Protein AF-A0A9P6A0L0-F1 (afdb_monomer)

Secondary structure (DSSP, 8-state):
---B---GGG-BSEEEE--STTS-----SEEE-TT-EEEEEESSBEEEEETT--TT-EEEEEEEEEEES--SS-----SEEE---SSSEEEES-SEETTEEE---TT-STT-EEEEE--STTTTEEEE-SSS-EEEEEEEEEE-S-TT--S-EEEEE-TTT--EEEEEEEEESSHHHHHHHHHHHHHHHHHHHH---HHHHHHHHHHHEEEEEEEEETTTEEEEEEEEEEGGGG-

Foldseek 3Di:
DDEDEADPVQADQKAAPAPDDPADHNDAPAEEEAQDKYKYFAPHKHWYFYAPDDQQWKKKKQWADKDFPDPDPAQDAFQFKFFDALDHGIGGLPDADQRTRRNQASQRGHGKMKIGGQNDHSRRIITHHPPGTMITMITIHIGHDPNLSRGIWMWGQDDPVRFIWTKFKAKDLDPVNRVVSQLVSQLVCCCRPLVDDSVRSNVQLVPFWDKDWNDQDPPRMTIIMTTGDRVVVSD

Mean predicted aligned error: 7.35 Å

pLDDT: mean 81.36, std 14.26, range [40.72, 97.81]

Structure (mmCIF, N/CA/C/O backbone):
data_AF-A0A9P6A0L0-F1
#
_entry.id   AF-A0A9P6A0L0-F1
#
loop_
_atom_site.group_PDB
_atom_site.id
_atom_site.type_symbol
_atom_site.label_atom_id
_atom_site.label_alt_id
_atom_site.label_comp_id
_atom_site.label_asym_id
_atom_site.label_entity_id
_atom_site.label_seq_id
_atom_site.pdbx_PDB_ins_code
_atom_site.Cartn_x
_atom_site.Cartn_y
_atom_site.Cartn_z
_atom_site.occupancy
_atom_site.B_iso_or_equiv
_atom_site.auth_seq_id
_atom_site.auth_comp_id
_atom_site.auth_asym_id
_atom_site.auth_atom_id
_atom_site.pdbx_PDB_model_num
ATOM 1 N N . MET A 1 1 ? -5.095 -15.418 -17.736 1.00 48.31 1 MET A N 1
ATOM 2 C CA . MET A 1 1 ? -4.224 -14.648 -16.830 1.00 48.31 1 MET A CA 1
ATOM 3 C C . MET A 1 1 ? -2.819 -14.651 -17.411 1.00 48.31 1 MET A C 1
ATOM 5 O O . MET A 1 1 ? -2.328 -15.745 -17.680 1.00 48.31 1 MET A O 1
ATOM 9 N N . PRO A 1 2 ? -2.208 -13.489 -17.682 1.00 56.91 2 PRO A N 1
ATOM 10 C CA . PRO A 1 2 ? -0.826 -13.440 -18.132 1.00 56.91 2 PRO A CA 1
ATOM 11 C C . PRO A 1 2 ? 0.112 -13.667 -16.939 1.00 56.91 2 PRO A C 1
ATOM 13 O O . PRO A 1 2 ? 0.026 -12.990 -15.918 1.00 56.91 2 PRO A O 1
ATOM 16 N N . ILE A 1 3 ? 0.987 -14.663 -17.055 1.00 57.78 3 ILE A N 1
ATOM 17 C CA . ILE A 1 3 ? 2.120 -14.837 -16.142 1.00 57.78 3 ILE A CA 1
ATOM 18 C C . ILE A 1 3 ? 3.272 -14.041 -16.747 1.00 57.78 3 ILE A C 1
ATOM 20 O O . ILE A 1 3 ? 3.648 -14.283 -17.896 1.00 57.78 3 ILE A O 1
ATOM 24 N N . HIS A 1 4 ? 3.816 -13.085 -15.997 1.00 65.44 4 HIS A N 1
ATOM 25 C CA . HIS A 1 4 ? 4.920 -12.256 -16.459 1.00 65.44 4 HIS A CA 1
ATOM 26 C C . HIS A 1 4 ? 6.224 -12.783 -15.863 1.00 65.44 4 HIS A C 1
ATOM 28 O O . HIS A 1 4 ? 6.583 -12.474 -14.731 1.00 65.44 4 HIS A O 1
ATOM 34 N N . SER A 1 5 ? 6.959 -13.580 -16.641 1.00 61.34 5 SER A N 1
ATOM 35 C CA . SER A 1 5 ? 8.316 -13.977 -16.263 1.00 61.34 5 SER A CA 1
ATOM 36 C C . SER A 1 5 ? 9.253 -12.773 -16.409 1.00 61.34 5 SER A C 1
ATOM 38 O O . SER A 1 5 ? 9.501 -12.317 -17.532 1.00 61.34 5 SER A O 1
ATOM 40 N N . VAL A 1 6 ? 9.779 -12.260 -15.298 1.00 65.94 6 VAL A N 1
ATOM 41 C CA . VAL A 1 6 ? 10.673 -11.096 -15.290 1.00 65.94 6 VAL A CA 1
ATOM 42 C C . VAL A 1 6 ? 12.122 -11.561 -15.199 1.00 65.94 6 VAL A C 1
ATOM 44 O O . VAL A 1 6 ? 12.505 -12.326 -14.318 1.00 65.94 6 VAL A O 1
ATOM 47 N N . ARG A 1 7 ? 12.969 -11.110 -16.125 1.00 65.25 7 ARG A N 1
ATOM 48 C CA . ARG A 1 7 ? 14.407 -11.413 -16.111 1.00 65.25 7 ARG A CA 1
ATOM 49 C C . ARG A 1 7 ? 15.112 -10.564 -15.060 1.00 65.25 7 ARG A C 1
ATOM 51 O O . ARG A 1 7 ? 14.739 -9.422 -14.823 1.00 65.25 7 ARG A O 1
ATOM 58 N N . ARG A 1 8 ? 16.239 -11.044 -14.530 1.00 64.00 8 ARG A N 1
ATOM 59 C CA . ARG A 1 8 ? 17.077 -10.265 -13.597 1.00 64.00 8 ARG A CA 1
ATOM 60 C C . ARG A 1 8 ? 17.425 -8.857 -14.104 1.00 64.00 8 ARG A C 1
ATOM 62 O O . ARG A 1 8 ? 17.410 -7.916 -13.331 1.00 64.00 8 ARG A O 1
ATOM 69 N N . SER A 1 9 ? 17.667 -8.689 -15.406 1.00 64.94 9 SER A N 1
ATOM 70 C CA . SER A 1 9 ? 17.955 -7.381 -16.025 1.00 64.94 9 SER A CA 1
ATOM 71 C C . SER A 1 9 ? 16.773 -6.402 -16.047 1.00 64.94 9 SER A C 1
ATOM 73 O O . SER A 1 9 ? 16.942 -5.261 -16.457 1.00 64.94 9 SER A O 1
ATOM 75 N N . GLN A 1 10 ? 15.578 -6.869 -15.694 1.00 69.75 10 GLN A N 1
ATOM 76 C CA . GLN A 1 10 ? 14.329 -6.108 -15.637 1.00 69.75 10 GLN A CA 1
ATOM 77 C C . GLN A 1 10 ? 13.921 -5.782 -14.189 1.00 69.75 10 GLN A C 1
ATOM 79 O O . GLN A 1 10 ? 12.840 -5.245 -13.965 1.00 69.75 10 GLN A O 1
ATOM 84 N N . ASN A 1 11 ? 14.768 -6.141 -13.219 1.00 66.12 11 ASN A N 1
ATOM 85 C CA . ASN A 1 11 ? 14.595 -5.805 -11.816 1.00 66.12 11 ASN A CA 1
ATOM 86 C C . ASN A 1 11 ? 15.435 -4.559 -11.482 1.00 66.12 11 ASN A C 1
ATOM 88 O O . ASN A 1 11 ? 16.544 -4.380 -11.995 1.00 66.12 11 ASN A O 1
ATOM 92 N N . HIS A 1 12 ? 14.907 -3.692 -10.626 1.00 69.62 12 HIS A N 1
ATOM 93 C CA . HIS A 1 12 ? 15.496 -2.408 -10.262 1.00 69.62 12 HIS A CA 1
ATOM 94 C C . HIS A 1 12 ? 15.408 -2.185 -8.747 1.00 69.62 12 HIS A C 1
ATOM 96 O O . HIS A 1 12 ? 14.545 -2.740 -8.085 1.00 69.62 12 HIS A O 1
ATOM 102 N N . LEU A 1 13 ? 16.292 -1.351 -8.194 1.00 71.19 13 LEU A N 1
ATOM 103 C CA . LEU A 1 13 ? 16.279 -0.941 -6.776 1.00 71.19 13 LEU A CA 1
ATOM 104 C C . LEU A 1 13 ? 15.861 0.527 -6.606 1.00 71.19 13 LEU A C 1
ATOM 106 O O . LEU A 1 13 ? 16.182 1.174 -5.608 1.00 71.19 13 LEU A O 1
ATOM 110 N N . ALA A 1 14 ? 15.221 1.089 -7.628 1.00 66.94 14 ALA A N 1
ATOM 111 C CA . ALA A 1 14 ? 14.812 2.480 -7.656 1.00 66.94 14 ALA A CA 1
ATOM 112 C C . ALA A 1 14 ? 13.572 2.673 -8.538 1.00 66.94 14 ALA A C 1
ATOM 114 O O . ALA A 1 14 ? 13.360 1.921 -9.488 1.00 66.94 14 ALA A O 1
ATOM 115 N N . TRP A 1 15 ? 12.798 3.718 -8.263 1.00 68.75 15 TRP A N 1
ATOM 116 C CA . TRP A 1 15 ? 11.930 4.366 -9.242 1.00 68.75 15 TRP A CA 1
ATOM 117 C C . TRP A 1 15 ? 12.737 5.391 -10.031 1.00 68.75 15 TRP A C 1
ATOM 119 O O . TRP A 1 15 ? 13.684 5.973 -9.504 1.00 68.75 15 TRP A O 1
ATOM 129 N N . ASN A 1 16 ? 12.336 5.677 -11.268 1.00 63.81 16 ASN A N 1
ATOM 130 C CA . ASN A 1 16 ? 12.779 6.889 -11.948 1.00 63.81 16 ASN A CA 1
ATOM 131 C C . ASN A 1 16 ? 11.624 7.529 -12.717 1.00 63.81 16 ASN A C 1
ATOM 133 O O . ASN A 1 16 ? 11.148 6.968 -13.702 1.00 63.81 16 ASN A O 1
ATOM 137 N N . LYS A 1 17 ? 11.229 8.733 -12.296 1.00 59.00 17 LYS A N 1
ATOM 138 C CA . LYS A 1 17 ? 10.356 9.621 -13.066 1.00 59.00 17 LYS A CA 1
ATOM 139 C C . LYS A 1 17 ? 11.240 10.636 -13.792 1.00 59.00 17 LYS A C 1
ATOM 141 O O . LYS A 1 17 ? 11.398 11.767 -13.344 1.00 59.00 17 LYS A O 1
ATOM 146 N N . SER A 1 18 ? 11.884 10.231 -14.884 1.00 57.25 18 SER A N 1
ATOM 147 C CA . SER A 1 18 ? 12.645 11.154 -15.732 1.00 57.25 18 SER A CA 1
ATOM 148 C C . SER A 1 18 ? 12.175 11.039 -17.169 1.00 57.25 18 SER A C 1
ATOM 150 O O . SER A 1 18 ? 12.262 9.979 -17.785 1.00 57.25 18 SER A O 1
ATOM 152 N N . TYR A 1 19 ? 11.694 12.161 -17.699 1.00 49.38 19 TYR A N 1
ATOM 153 C CA . TYR A 1 19 ? 11.280 12.301 -19.092 1.00 49.38 19 TYR A CA 1
ATOM 154 C C . TYR A 1 19 ? 12.463 12.593 -20.031 1.00 49.38 19 TYR A C 1
ATOM 156 O O . TYR A 1 19 ? 12.263 12.723 -21.236 1.00 49.38 19 TYR A O 1
ATOM 164 N N . ASN A 1 20 ? 13.694 12.705 -19.505 1.00 40.72 20 ASN A N 1
ATOM 165 C CA . ASN A 1 20 ? 14.860 13.143 -20.270 1.00 40.72 20 ASN A CA 1
ATOM 166 C C . ASN A 1 20 ? 16.037 12.154 -20.168 1.00 40.72 20 ASN A C 1
ATOM 168 O O . ASN A 1 20 ? 16.393 11.668 -19.095 1.00 40.72 20 ASN A O 1
ATOM 172 N N . SER A 1 21 ? 16.657 11.862 -21.311 1.00 44.72 21 SER A N 1
ATOM 173 C CA . SER A 1 21 ? 17.507 10.689 -21.591 1.00 44.72 21 SER A CA 1
ATOM 174 C C . SER A 1 21 ? 18.874 10.624 -20.890 1.00 44.72 21 SER A C 1
ATOM 176 O O . SER A 1 21 ? 19.681 9.759 -21.222 1.00 44.72 21 SER A O 1
ATOM 178 N N . TYR A 1 22 ? 19.162 11.522 -19.946 1.00 43.94 22 TYR A N 1
ATOM 179 C CA . TYR A 1 22 ? 20.469 11.615 -19.279 1.00 43.94 22 TYR A CA 1
ATOM 180 C C . TYR A 1 22 ? 20.521 10.940 -17.899 1.00 43.94 22 TYR A C 1
ATOM 182 O O . TYR A 1 22 ? 21.597 10.833 -17.316 1.00 43.94 22 TYR A O 1
ATOM 190 N N . SER A 1 23 ? 19.389 10.449 -17.384 1.00 48.00 23 SER A N 1
ATOM 191 C CA . SER A 1 23 ? 19.326 9.616 -16.176 1.00 48.00 23 SER A CA 1
ATOM 192 C C . SER A 1 23 ? 18.710 8.249 -16.501 1.00 48.00 23 SER A C 1
ATOM 194 O O . SER A 1 23 ? 17.964 8.125 -17.468 1.00 48.00 23 SER A O 1
ATOM 196 N N . LEU A 1 24 ? 19.065 7.208 -15.738 1.00 52.44 24 LEU A N 1
ATOM 197 C CA . LEU A 1 24 ? 18.642 5.807 -15.917 1.00 52.44 24 LEU A CA 1
ATOM 198 C C . LEU A 1 24 ? 17.111 5.668 -16.027 1.00 52.44 24 LEU A C 1
ATOM 200 O O . LEU A 1 24 ? 16.454 5.490 -15.008 1.00 52.44 24 LEU A O 1
ATOM 204 N N . ILE A 1 25 ? 16.523 5.749 -17.224 1.00 59.88 25 ILE A N 1
ATOM 205 C CA . ILE A 1 25 ? 15.073 5.575 -17.407 1.00 59.88 25 ILE A CA 1
ATOM 206 C C . ILE A 1 25 ? 14.707 4.143 -17.001 1.00 59.88 25 ILE A C 1
ATOM 208 O O . ILE A 1 25 ? 15.072 3.187 -17.687 1.00 59.88 25 ILE A O 1
ATOM 212 N N . ILE A 1 26 ? 13.971 4.000 -15.900 1.00 68.31 26 ILE A N 1
ATOM 213 C CA . ILE A 1 26 ? 13.427 2.716 -15.455 1.00 68.31 26 ILE A CA 1
ATOM 214 C C . ILE A 1 26 ? 12.086 2.552 -16.154 1.00 68.31 26 ILE A C 1
ATOM 216 O O . ILE A 1 26 ? 11.098 3.187 -15.794 1.00 68.31 26 ILE A O 1
ATOM 220 N N . ARG A 1 27 ? 12.082 1.766 -17.233 1.00 76.75 27 ARG A N 1
ATOM 221 C CA . ARG A 1 27 ? 10.881 1.537 -18.039 1.00 76.75 27 ARG A CA 1
ATOM 222 C C . ARG A 1 27 ? 10.026 0.447 -17.394 1.00 76.75 27 ARG A C 1
ATOM 224 O O . ARG A 1 27 ? 10.591 -0.574 -16.999 1.00 76.75 27 ARG A O 1
ATOM 231 N N . PRO A 1 28 ? 8.694 0.611 -17.349 1.00 83.62 28 PRO A N 1
ATOM 232 C CA . PRO A 1 28 ? 7.801 -0.473 -16.975 1.00 83.62 28 PRO A CA 1
ATOM 233 C C . PRO A 1 28 ? 8.041 -1.701 -17.846 1.00 83.62 28 PRO A C 1
ATOM 235 O O . PRO A 1 28 ? 8.194 -1.594 -19.068 1.00 83.62 28 PRO A O 1
ATOM 238 N N . VAL A 1 29 ? 8.078 -2.865 -17.205 1.00 84.69 29 VAL A N 1
ATOM 239 C CA . VAL A 1 29 ? 8.228 -4.158 -17.887 1.00 84.69 29 VAL A CA 1
ATOM 240 C C . VAL A 1 29 ? 6.923 -4.943 -17.926 1.00 84.69 29 VAL A C 1
ATOM 242 O O . VAL A 1 29 ? 6.785 -5.853 -18.742 1.00 84.69 29 VAL A O 1
ATOM 245 N N . VAL A 1 30 ? 5.958 -4.551 -17.094 1.00 89.06 30 VAL A N 1
ATOM 246 C CA . VAL A 1 30 ? 4.579 -5.042 -17.097 1.00 89.06 30 VAL A CA 1
ATOM 247 C C . VAL A 1 30 ? 3.639 -3.846 -17.208 1.00 89.06 30 VAL A C 1
ATOM 249 O O . VAL A 1 30 ? 3.872 -2.815 -16.579 1.00 89.06 30 VAL A O 1
ATOM 252 N N . TYR A 1 31 ? 2.591 -4.002 -18.011 1.00 92.00 31 TYR A N 1
ATOM 253 C CA . TYR A 1 31 ? 1.485 -3.059 -18.146 1.00 92.00 31 TYR A CA 1
ATOM 254 C C . TYR A 1 31 ? 0.218 -3.803 -17.736 1.00 92.00 31 TYR A C 1
ATOM 256 O O . TYR A 1 31 ? 0.002 -4.928 -18.192 1.00 92.00 31 TYR A O 1
ATOM 264 N N . ALA A 1 32 ? -0.569 -3.207 -16.852 1.00 93.62 32 ALA A N 1
ATOM 265 C CA . ALA A 1 32 ? -1.767 -3.797 -16.275 1.00 93.62 32 ALA A CA 1
ATOM 266 C C . ALA A 1 32 ? -2.927 -2.799 -16.327 1.00 93.62 32 ALA A C 1
ATOM 268 O O . ALA A 1 32 ? -2.721 -1.588 -16.274 1.00 93.62 32 ALA A O 1
ATOM 269 N N . GLN A 1 33 ? -4.146 -3.311 -16.406 1.00 95.56 33 GLN A N 1
ATOM 270 C CA . GLN A 1 33 ? -5.370 -2.546 -16.202 1.00 95.56 33 GLN A CA 1
ATOM 271 C C . GLN A 1 33 ? -5.792 -2.616 -14.731 1.00 95.56 33 GLN A C 1
ATOM 273 O O . GLN A 1 33 ? -5.441 -3.549 -14.005 1.00 95.56 33 GLN A O 1
ATOM 278 N N . SER A 1 34 ? -6.591 -1.650 -14.279 1.00 96.56 34 SER A N 1
ATOM 279 C CA . SER A 1 34 ? -7.239 -1.752 -12.968 1.00 96.56 34 SER A CA 1
ATOM 280 C C . SER A 1 34 ? -8.103 -3.020 -12.886 1.00 96.56 34 SER A C 1
ATOM 282 O O . SER A 1 34 ? -8.952 -3.266 -13.741 1.00 96.56 34 SER A O 1
ATOM 284 N N . GLY A 1 35 ? -7.893 -3.821 -11.843 1.00 95.19 35 GLY A N 1
ATOM 285 C CA . GLY A 1 35 ? -8.529 -5.120 -11.621 1.00 95.19 35 GLY A CA 1
ATOM 286 C C . GLY A 1 35 ? -7.706 -6.314 -12.114 1.00 95.19 35 GLY A C 1
ATOM 287 O O . GLY A 1 35 ? -8.032 -7.452 -11.757 1.00 95.19 35 GLY A O 1
ATOM 288 N N . ASP A 1 36 ? -6.634 -6.090 -12.879 1.00 95.69 36 ASP A N 1
ATOM 289 C CA . ASP A 1 36 ? -5.793 -7.175 -13.374 1.00 95.69 36 ASP A CA 1
ATOM 290 C C . ASP A 1 36 ? -5.032 -7.868 -12.245 1.00 95.69 36 ASP A C 1
ATOM 292 O O . ASP A 1 36 ? -4.600 -7.272 -11.256 1.00 95.69 36 ASP A O 1
ATOM 296 N N . THR A 1 37 ? -4.833 -9.171 -12.427 1.00 95.31 37 THR A N 1
ATOM 297 C CA . THR A 1 37 ? -3.931 -9.960 -11.590 1.00 95.31 37 THR A CA 1
ATOM 298 C C . THR A 1 37 ? -2.630 -10.200 -12.333 1.00 95.31 37 THR A C 1
ATOM 300 O O . THR A 1 37 ? -2.636 -10.751 -13.436 1.00 95.31 37 THR A O 1
ATOM 303 N N . ILE A 1 38 ? -1.521 -9.847 -11.691 1.00 92.06 38 ILE A N 1
ATOM 304 C CA . ILE A 1 38 ? -0.165 -10.095 -12.166 1.00 92.06 38 ILE A CA 1
ATOM 305 C C . ILE A 1 38 ? 0.486 -11.208 -11.343 1.00 92.06 38 ILE A C 1
ATOM 307 O O . ILE A 1 38 ? 0.195 -11.381 -10.160 1.00 92.06 38 ILE A O 1
ATOM 311 N N . ALA A 1 39 ? 1.375 -11.962 -11.981 1.00 90.88 39 ALA A N 1
ATOM 312 C CA . ALA A 1 39 ? 2.252 -12.925 -11.326 1.00 90.88 39 ALA A CA 1
ATOM 313 C C . ALA A 1 39 ? 3.692 -12.620 -11.736 1.00 90.88 39 ALA A C 1
ATOM 315 O O . ALA A 1 39 ? 3.960 -12.497 -12.937 1.00 90.88 39 ALA A O 1
ATOM 316 N N . LEU A 1 40 ? 4.573 -12.465 -10.749 1.00 87.00 40 LEU A N 1
ATOM 317 C CA . LEU A 1 40 ? 5.944 -11.996 -10.915 1.00 87.00 40 LEU A CA 1
ATOM 318 C C . LEU A 1 40 ? 6.926 -12.903 -10.177 1.00 87.00 40 LEU A C 1
ATOM 320 O O . LEU A 1 40 ? 6.726 -13.234 -9.010 1.00 87.00 40 LEU A O 1
ATOM 324 N N . ASP A 1 41 ? 8.031 -13.218 -10.846 1.00 84.19 41 ASP A N 1
ATOM 325 C CA . ASP A 1 41 ? 9.224 -13.772 -10.210 1.00 84.19 41 ASP A CA 1
ATOM 326 C C . ASP A 1 41 ? 10.110 -12.612 -9.739 1.00 84.19 41 ASP A C 1
ATOM 328 O O . ASP A 1 41 ? 10.824 -11.988 -10.531 1.00 84.19 41 ASP A O 1
ATOM 332 N N . CYS A 1 42 ? 10.038 -12.295 -8.450 1.00 77.31 42 CYS A N 1
ATOM 333 C CA . CYS A 1 42 ? 10.754 -11.178 -7.848 1.00 77.31 42 CYS A CA 1
ATOM 334 C C . CYS A 1 42 ? 12.110 -11.644 -7.310 1.00 77.31 42 CYS A C 1
ATOM 336 O O . CYS A 1 42 ? 12.183 -12.365 -6.309 1.00 77.31 42 CYS A O 1
ATOM 338 N N . LEU A 1 43 ? 13.186 -11.194 -7.964 1.00 71.94 43 LEU A N 1
ATOM 339 C CA . LEU A 1 43 ? 14.531 -11.209 -7.383 1.00 71.94 43 LEU A CA 1
ATOM 340 C C . LEU A 1 43 ? 14.857 -9.862 -6.729 1.00 71.94 43 LEU A C 1
ATOM 342 O O . LEU A 1 43 ? 15.366 -9.859 -5.617 1.00 71.94 43 LEU A O 1
ATOM 346 N N . ASP A 1 44 ? 14.534 -8.758 -7.410 1.00 72.25 44 ASP A N 1
ATOM 347 C CA . ASP A 1 44 ? 14.491 -7.406 -6.843 1.00 72.25 44 ASP A CA 1
ATOM 348 C C . ASP A 1 44 ? 13.138 -6.762 -7.231 1.00 72.25 44 ASP A C 1
ATOM 350 O O . ASP A 1 44 ? 12.163 -7.487 -7.456 1.00 72.25 44 ASP A O 1
ATOM 354 N N . CYS A 1 45 ? 13.028 -5.428 -7.295 1.00 77.81 45 CYS A N 1
ATOM 355 C CA . CYS A 1 45 ? 11.751 -4.789 -7.621 1.00 77.81 45 CYS A CA 1
ATOM 356 C C . CYS A 1 45 ? 11.447 -4.747 -9.124 1.00 77.81 45 CYS A C 1
ATOM 358 O O . CYS A 1 45 ? 12.286 -4.364 -9.940 1.00 77.81 45 CYS A O 1
ATOM 360 N N . VAL A 1 46 ? 10.204 -5.067 -9.486 1.00 77.62 46 VAL A N 1
ATOM 361 C CA . VAL A 1 46 ? 9.714 -5.074 -10.875 1.00 77.62 46 VAL A CA 1
ATOM 362 C C . VAL A 1 46 ? 8.791 -3.877 -11.136 1.00 77.62 46 VAL A C 1
ATOM 364 O O . VAL A 1 46 ? 7.765 -3.784 -10.464 1.00 77.62 46 VAL A O 1
ATOM 367 N N . PRO A 1 47 ? 9.087 -2.989 -12.111 1.00 83.19 47 PRO A N 1
ATOM 368 C CA . PRO A 1 47 ? 8.232 -1.848 -12.442 1.00 83.19 47 PRO A CA 1
ATOM 369 C C . PRO A 1 47 ? 7.008 -2.263 -13.260 1.00 83.19 47 PRO A C 1
ATOM 371 O O . PRO A 1 47 ? 7.125 -2.786 -14.375 1.00 83.19 47 PRO A O 1
ATOM 374 N N . VAL A 1 48 ? 5.834 -1.959 -12.715 1.00 90.50 48 VAL A N 1
ATOM 375 C CA . VAL A 1 48 ? 4.515 -2.202 -13.298 1.00 90.50 48 VAL A CA 1
ATOM 376 C C . VAL A 1 48 ? 3.825 -0.865 -13.557 1.00 90.50 48 VAL A C 1
ATOM 378 O O . VAL A 1 48 ? 3.666 -0.049 -12.649 1.00 90.50 48 VAL A O 1
ATOM 381 N N . HIS A 1 49 ? 3.416 -0.635 -14.799 1.00 93.75 49 HIS A N 1
ATOM 382 C CA . HIS A 1 49 ? 2.542 0.473 -15.167 1.00 93.75 49 HIS A CA 1
ATOM 383 C C . HIS A 1 49 ? 1.087 0.026 -15.046 1.00 93.75 49 HIS A C 1
ATOM 385 O O . HIS A 1 49 ? 0.736 -1.041 -15.551 1.00 93.75 49 HIS A O 1
ATOM 391 N N . ILE A 1 50 ? 0.256 0.834 -14.394 1.00 95.25 50 ILE A N 1
ATOM 392 C CA . ILE A 1 50 ? -1.187 0.622 -14.319 1.00 95.25 50 ILE A CA 1
ATOM 393 C C . ILE A 1 50 ? -1.864 1.701 -15.156 1.00 95.25 50 ILE A C 1
ATOM 395 O O . ILE A 1 50 ? -1.772 2.881 -14.832 1.00 95.25 50 ILE A O 1
ATOM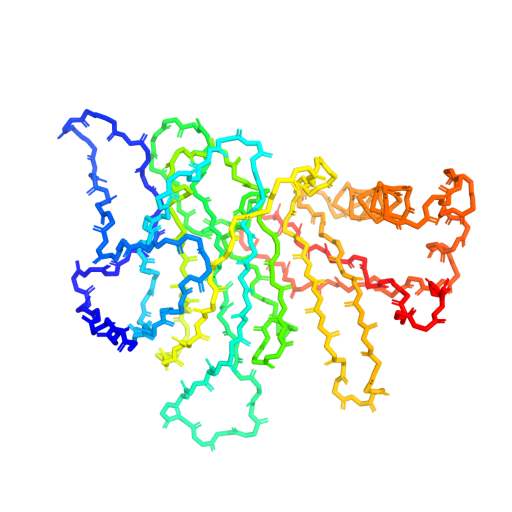 399 N N . GLU A 1 51 ? -2.522 1.287 -16.230 1.00 95.44 51 GLU A N 1
ATOM 400 C CA . GLU A 1 51 ? -3.210 2.185 -17.158 1.00 95.44 51 GLU A CA 1
ATOM 401 C C . GLU A 1 51 ? -4.284 3.008 -16.428 1.00 95.44 51 GLU A C 1
ATOM 403 O O . GLU A 1 51 ? -4.928 2.523 -15.495 1.00 95.44 51 GLU A O 1
ATOM 408 N N . ASP A 1 52 ? -4.440 4.270 -16.836 1.00 93.56 52 ASP A N 1
ATOM 409 C CA . ASP A 1 52 ? -5.356 5.264 -16.253 1.00 93.56 52 ASP A CA 1
ATOM 410 C C . ASP A 1 52 ? -5.128 5.626 -14.768 1.00 93.56 52 ASP A C 1
ATOM 412 O O . ASP A 1 52 ? -5.922 6.374 -14.193 1.00 93.56 52 ASP A O 1
ATOM 416 N N . ALA A 1 53 ? -4.052 5.152 -14.128 1.00 95.38 53 ALA A N 1
ATOM 417 C CA . ALA A 1 53 ? -3.697 5.566 -12.769 1.00 95.38 53 ALA A CA 1
ATOM 418 C C . ALA A 1 53 ? -3.200 7.017 -12.753 1.00 95.38 53 ALA A C 1
ATOM 420 O O . ALA A 1 53 ? -2.189 7.334 -13.389 1.00 95.38 53 ALA A O 1
ATOM 421 N N . LEU A 1 54 ? -3.861 7.892 -11.991 1.00 95.44 54 LEU A N 1
ATOM 422 C CA . LEU A 1 54 ? -3.532 9.316 -11.928 1.00 95.44 54 LEU A CA 1
ATOM 423 C C . LEU A 1 54 ? -3.109 9.760 -10.519 1.00 95.44 54 LEU A C 1
ATOM 425 O O . LEU A 1 54 ? -3.529 9.175 -9.519 1.00 95.44 54 LEU A O 1
ATOM 429 N N . PRO A 1 55 ? -2.291 10.826 -10.405 1.00 95.00 55 PRO A N 1
ATOM 430 C CA . PRO A 1 55 ? -1.989 11.430 -9.113 1.00 95.00 55 PRO A CA 1
ATOM 431 C C . PRO A 1 55 ? -3.263 11.808 -8.342 1.00 95.00 55 PRO A C 1
ATOM 433 O O . PRO A 1 55 ? -4.129 12.501 -8.875 1.00 95.00 55 PRO A O 1
ATOM 436 N N . GLY A 1 56 ? -3.349 11.388 -7.079 1.00 94.00 56 GLY A N 1
ATOM 437 C CA . GLY A 1 56 ? -4.525 11.560 -6.219 1.00 94.00 56 GLY A CA 1
ATOM 438 C C . GLY A 1 56 ? -5.405 10.312 -6.097 1.00 94.00 56 GLY A C 1
ATOM 439 O O . GLY A 1 56 ? -6.178 10.219 -5.142 1.00 94.00 56 GLY A O 1
ATOM 440 N N . ASP A 1 57 ? -5.255 9.337 -6.997 1.00 96.88 57 ASP A N 1
ATOM 441 C CA . ASP A 1 57 ? -5.863 8.017 -6.841 1.00 96.88 57 ASP A CA 1
ATOM 442 C C . ASP A 1 57 ? -5.147 7.197 -5.748 1.00 96.88 57 ASP A C 1
ATOM 444 O O . ASP A 1 57 ? -4.054 7.530 -5.280 1.00 96.88 57 ASP A O 1
ATOM 448 N N . THR A 1 58 ? -5.751 6.081 -5.338 1.00 97.62 58 THR A N 1
ATOM 449 C CA . THR A 1 58 ? -5.115 5.088 -4.461 1.00 97.62 58 THR A CA 1
ATOM 450 C C . THR A 1 58 ? -4.987 3.752 -5.183 1.00 97.62 58 THR A C 1
ATOM 452 O O . THR A 1 58 ? -5.967 3.234 -5.717 1.00 97.62 58 THR A O 1
ATOM 455 N N . LEU A 1 59 ? -3.790 3.166 -5.171 1.00 97.81 59 LEU A N 1
ATOM 456 C CA . LEU A 1 59 ? -3.551 1.817 -5.678 1.00 97.81 59 LEU A CA 1
ATOM 457 C C . LEU A 1 59 ? -3.841 0.792 -4.580 1.00 97.81 59 LEU A C 1
ATOM 459 O O . LEU A 1 59 ? -3.237 0.847 -3.509 1.00 97.81 59 LEU A O 1
ATOM 463 N N . TRP A 1 60 ? -4.736 -0.148 -4.859 1.00 97.19 60 TRP A N 1
ATOM 464 C CA . TRP A 1 60 ? -5.008 -1.326 -4.043 1.00 97.19 60 TRP A CA 1
ATOM 465 C C . TRP A 1 60 ? -4.209 -2.504 -4.587 1.00 97.19 60 TRP A C 1
ATOM 467 O O . TRP A 1 60 ? -4.264 -2.804 -5.781 1.00 97.19 60 TRP A O 1
ATOM 477 N N . VAL A 1 61 ? -3.474 -3.168 -3.704 1.00 97.38 61 VAL A N 1
ATOM 478 C CA . VAL A 1 61 ? -2.638 -4.324 -4.018 1.00 97.38 61 VAL A CA 1
ATOM 479 C C . VAL A 1 61 ? -3.090 -5.481 -3.140 1.00 97.38 61 VAL A C 1
ATOM 481 O O . VAL A 1 61 ? -2.701 -5.573 -1.976 1.00 97.38 61 VAL A O 1
ATOM 484 N N . ASP A 1 62 ? -3.913 -6.367 -3.694 1.00 96.81 62 ASP A N 1
ATOM 485 C CA . ASP A 1 62 ? -4.308 -7.596 -3.010 1.00 96.81 62 ASP A CA 1
ATOM 486 C C . ASP A 1 62 ? -3.218 -8.643 -3.209 1.00 96.81 62 ASP A C 1
ATOM 488 O O . ASP A 1 62 ? -2.997 -9.116 -4.328 1.00 96.81 62 ASP A O 1
ATOM 492 N N . VAL A 1 63 ? -2.542 -9.025 -2.131 1.00 94.75 63 VAL A N 1
ATOM 493 C CA . VAL A 1 63 ? -1.510 -10.061 -2.161 1.00 94.75 63 VAL A CA 1
ATOM 494 C C . VAL A 1 63 ? -2.207 -11.416 -2.123 1.00 94.75 63 VAL A C 1
ATOM 496 O O . VAL A 1 63 ? -2.723 -11.828 -1.087 1.00 94.75 63 VAL A O 1
ATOM 499 N N . LEU A 1 64 ? -2.250 -12.118 -3.253 1.00 94.06 64 LEU A N 1
ATOM 500 C CA . LEU A 1 64 ? -3.029 -13.351 -3.387 1.00 94.06 64 LEU A CA 1
ATOM 501 C C . LEU A 1 64 ? -2.223 -14.577 -2.968 1.00 94.06 64 LEU A C 1
ATOM 503 O O . LEU A 1 64 ? -2.686 -15.389 -2.171 1.00 94.06 64 LEU A O 1
ATOM 507 N N . GLU A 1 65 ? -1.014 -14.710 -3.506 1.00 92.25 65 GLU A N 1
ATOM 508 C CA . GLU A 1 65 ? -0.149 -15.871 -3.299 1.00 92.25 65 GLU A CA 1
ATOM 509 C C . GLU A 1 65 ? 1.304 -15.395 -3.198 1.00 92.25 65 GLU A C 1
ATOM 511 O O . GLU A 1 65 ? 1.724 -14.492 -3.927 1.00 92.25 65 GLU A O 1
ATOM 516 N N . ILE A 1 66 ? 2.068 -16.001 -2.288 1.00 89.31 66 ILE A N 1
ATOM 517 C CA . ILE A 1 66 ? 3.519 -15.835 -2.213 1.00 89.31 66 ILE A CA 1
ATOM 518 C C . ILE A 1 66 ? 4.134 -17.216 -2.053 1.00 89.31 66 ILE A C 1
ATOM 520 O O . ILE A 1 66 ? 3.888 -17.904 -1.060 1.00 89.31 66 ILE A O 1
ATOM 524 N N . GLU A 1 67 ? 4.975 -17.592 -3.004 1.00 88.94 67 GLU A N 1
ATOM 525 C CA . GLU A 1 67 ? 5.741 -18.826 -2.957 1.00 88.94 67 GLU A CA 1
ATOM 526 C C . GLU A 1 67 ? 7.225 -18.512 -2.817 1.00 88.94 67 GLU A C 1
ATOM 528 O O . GLU A 1 67 ? 7.749 -17.556 -3.391 1.00 88.94 67 GLU A O 1
ATOM 533 N N . THR A 1 68 ? 7.925 -19.347 -2.055 1.00 83.69 68 THR A N 1
ATOM 534 C CA . THR A 1 68 ? 9.385 -19.297 -1.971 1.00 83.69 68 THR A CA 1
ATOM 535 C C . THR A 1 68 ? 9.950 -20.675 -2.269 1.00 83.69 68 THR A C 1
ATOM 537 O O . THR A 1 68 ? 9.324 -21.692 -1.968 1.00 83.69 68 THR A O 1
ATOM 540 N N . GLY A 1 69 ? 11.175 -20.726 -2.793 1.00 77.75 69 GLY A N 1
ATOM 541 C CA . GLY A 1 69 ? 11.908 -21.986 -2.945 1.00 77.75 69 GLY A CA 1
ATOM 542 C C . GLY A 1 69 ? 12.362 -22.610 -1.616 1.00 77.75 69 GLY A C 1
ATOM 543 O O . GLY A 1 69 ? 12.998 -23.664 -1.624 1.00 77.75 69 GLY A O 1
ATOM 544 N N . ILE A 1 70 ? 12.078 -21.971 -0.474 1.00 74.12 70 ILE A N 1
ATOM 545 C CA . ILE A 1 70 ? 12.574 -22.356 0.846 1.00 74.12 70 ILE A CA 1
ATOM 546 C C . ILE A 1 70 ? 11.442 -22.967 1.680 1.00 74.12 70 ILE A C 1
ATOM 548 O O . ILE A 1 70 ? 10.414 -22.347 1.938 1.00 74.12 70 ILE A O 1
ATOM 552 N N . LYS A 1 71 ? 11.663 -24.187 2.181 1.00 65.62 71 LYS A N 1
ATOM 553 C CA . LYS A 1 71 ? 10.755 -24.873 3.113 1.00 65.62 71 LYS A CA 1
ATOM 554 C C . LYS A 1 71 ? 11.084 -24.502 4.559 1.00 65.62 71 LYS A C 1
ATOM 556 O O . LYS A 1 71 ? 11.615 -25.316 5.309 1.00 65.62 71 LYS A O 1
ATOM 561 N N . LEU A 1 72 ? 10.795 -23.266 4.944 1.00 61.09 72 LEU A N 1
ATOM 562 C CA . LEU A 1 72 ? 10.763 -22.854 6.349 1.00 61.09 72 LEU A CA 1
ATOM 563 C C . LEU A 1 72 ? 9.312 -22.531 6.733 1.00 61.09 72 LEU A C 1
ATOM 565 O O . LEU A 1 72 ? 8.561 -22.084 5.867 1.00 61.09 72 LEU A O 1
ATOM 569 N N . PRO A 1 73 ? 8.897 -22.707 8.002 1.00 63.97 73 PRO A N 1
ATOM 570 C CA . PRO A 1 73 ? 7.577 -22.295 8.490 1.00 63.97 73 PRO A CA 1
ATOM 571 C C . PRO A 1 73 ? 7.501 -20.763 8.645 1.00 63.97 73 PRO A C 1
ATOM 573 O O . PRO A 1 73 ? 7.113 -20.239 9.686 1.00 63.97 73 PRO A O 1
ATOM 576 N N . LEU A 1 74 ? 7.946 -20.036 7.623 1.00 66.94 74 LEU A N 1
ATOM 577 C CA . LEU A 1 74 ? 7.898 -18.586 7.543 1.00 66.94 74 LEU A CA 1
ATOM 578 C C . LEU A 1 74 ? 6.662 -18.182 6.748 1.00 66.94 74 LEU A C 1
ATOM 580 O O . LEU A 1 74 ? 6.247 -18.877 5.823 1.00 66.94 74 LEU A O 1
ATOM 584 N N . ARG A 1 75 ? 6.093 -17.031 7.102 1.00 77.94 75 ARG A N 1
ATOM 585 C CA . ARG A 1 75 ? 5.140 -16.325 6.246 1.00 77.94 75 ARG A CA 1
ATOM 586 C C . ARG A 1 75 ? 5.953 -15.378 5.377 1.00 77.94 75 ARG A C 1
ATOM 588 O O . ARG A 1 75 ? 6.419 -14.370 5.908 1.00 77.94 75 ARG A O 1
ATOM 595 N N . PRO A 1 76 ? 6.217 -15.721 4.109 1.00 84.88 76 PRO A N 1
ATOM 596 C CA . PRO A 1 76 ? 6.948 -14.822 3.239 1.00 84.88 76 PRO A CA 1
ATOM 597 C C . PRO A 1 76 ? 6.110 -13.566 2.988 1.00 84.88 76 PRO A C 1
ATOM 599 O O . PRO A 1 76 ? 4.880 -13.621 2.954 1.00 84.88 76 PRO A O 1
ATOM 602 N N . PHE A 1 77 ? 6.790 -12.440 2.831 1.00 86.44 77 PHE A N 1
ATOM 603 C CA . PHE A 1 77 ? 6.187 -11.152 2.517 1.00 86.44 77 PHE A CA 1
ATOM 604 C C . PHE A 1 77 ? 7.118 -10.385 1.568 1.00 86.44 77 PHE A C 1
ATOM 606 O O . PHE A 1 77 ? 8.339 -10.575 1.638 1.00 86.44 77 PHE A O 1
ATOM 613 N N . PRO A 1 78 ? 6.586 -9.532 0.679 1.00 86.00 78 PRO A N 1
ATOM 614 C CA . PRO A 1 78 ? 7.400 -8.637 -0.124 1.00 86.00 78 PRO A CA 1
ATOM 615 C C . PRO A 1 78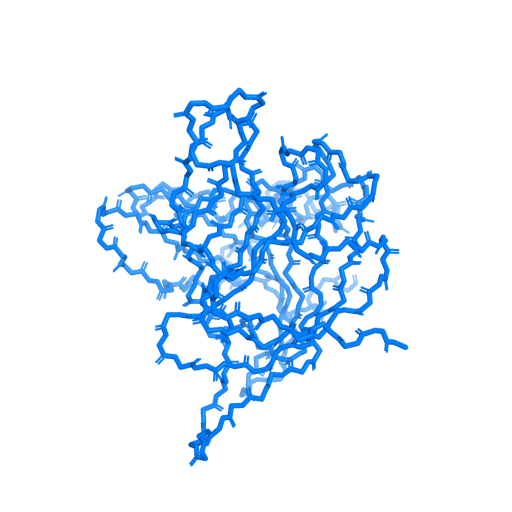 ? 7.838 -7.474 0.771 1.00 86.00 78 PRO A C 1
ATOM 617 O O . PRO A 1 78 ? 7.009 -6.700 1.247 1.00 86.00 78 PRO A O 1
ATOM 620 N N . GLY A 1 79 ? 9.138 -7.376 1.043 1.00 84.94 79 GLY A N 1
ATOM 621 C CA . GLY A 1 79 ? 9.682 -6.300 1.876 1.00 84.94 79 GLY A CA 1
ATOM 622 C C . GLY A 1 79 ? 9.577 -4.925 1.214 1.00 84.94 79 GLY A C 1
ATOM 623 O O . GLY A 1 79 ? 9.379 -3.912 1.882 1.00 84.94 79 GLY A O 1
ATOM 624 N N . GLU A 1 80 ? 9.631 -4.889 -0.118 1.00 88.88 80 GLU A N 1
ATOM 625 C CA . GLU A 1 80 ? 9.548 -3.658 -0.891 1.00 88.88 80 GLU A CA 1
ATOM 626 C C . GLU A 1 80 ? 8.259 -3.613 -1.701 1.00 88.88 80 GLU A C 1
ATOM 628 O O . GLU A 1 80 ? 8.049 -4.442 -2.586 1.00 88.88 80 GLU A O 1
ATOM 633 N N . MET A 1 81 ? 7.411 -2.626 -1.418 1.00 92.69 81 MET A N 1
ATOM 634 C CA . MET A 1 81 ? 6.227 -2.314 -2.214 1.00 92.69 81 MET A CA 1
ATOM 635 C C . MET A 1 81 ? 5.957 -0.819 -2.208 1.00 92.69 81 MET A C 1
ATOM 637 O O . MET A 1 81 ? 5.862 -0.209 -1.145 1.00 92.69 81 MET A O 1
ATOM 641 N N . GLY A 1 82 ? 5.788 -0.215 -3.379 1.00 93.81 82 GLY A N 1
ATOM 642 C CA . GLY A 1 82 ? 5.456 1.203 -3.469 1.00 93.81 82 GLY A CA 1
ATOM 643 C C . GLY A 1 82 ? 5.239 1.695 -4.889 1.00 93.81 82 GLY A C 1
ATOM 644 O O . GLY A 1 82 ? 5.486 0.983 -5.857 1.00 93.81 82 GLY A O 1
ATOM 645 N N . VAL A 1 83 ? 4.797 2.936 -5.009 1.00 93.81 83 VAL A N 1
ATOM 646 C CA . VAL A 1 83 ? 4.578 3.646 -6.273 1.00 93.81 83 VAL A CA 1
ATOM 647 C C . VAL A 1 83 ? 5.570 4.800 -6.406 1.00 93.81 83 VAL A C 1
ATOM 649 O O . VAL A 1 83 ? 6.152 5.262 -5.417 1.00 93.81 83 VAL A O 1
ATOM 652 N N . ALA A 1 84 ? 5.802 5.255 -7.635 1.00 91.25 84 ALA A N 1
ATOM 653 C CA . ALA A 1 84 ? 6.727 6.351 -7.877 1.00 91.25 84 ALA A CA 1
ATOM 654 C C . ALA A 1 84 ? 6.223 7.649 -7.239 1.00 91.25 84 ALA A C 1
ATOM 656 O O . ALA A 1 84 ? 5.048 8.008 -7.339 1.00 91.25 84 ALA A O 1
ATOM 657 N N . ALA A 1 85 ? 7.156 8.381 -6.634 1.00 88.38 85 ALA A N 1
ATOM 658 C CA . ALA A 1 85 ? 6.902 9.724 -6.142 1.00 88.38 85 ALA A CA 1
ATOM 659 C C . ALA A 1 85 ? 6.519 10.669 -7.290 1.00 88.38 85 ALA A C 1
ATOM 661 O O . ALA A 1 85 ? 6.997 10.546 -8.423 1.00 88.38 85 ALA A O 1
ATOM 662 N N . GLY A 1 86 ? 5.733 11.698 -6.982 1.00 86.69 86 GLY A N 1
ATOM 663 C CA . GLY A 1 86 ? 5.311 12.701 -7.964 1.00 86.69 86 GLY A CA 1
ATOM 664 C C . GLY A 1 86 ? 6.430 13.623 -8.462 1.00 86.69 86 GLY A C 1
ATOM 665 O O . GLY A 1 86 ? 6.181 14.483 -9.310 1.00 86.69 86 GLY A O 1
ATOM 666 N N . LYS A 1 87 ? 7.659 13.442 -7.973 1.00 85.12 87 LYS A N 1
ATOM 667 C CA . LYS A 1 87 ? 8.834 14.284 -8.231 1.00 85.12 87 LYS A CA 1
ATOM 668 C C . LYS A 1 87 ? 9.718 13.685 -9.319 1.00 85.12 87 LYS A C 1
ATOM 670 O O . LYS A 1 87 ? 9.823 12.469 -9.427 1.00 85.12 87 LYS A O 1
ATOM 675 N N . GLU A 1 88 ? 10.377 14.537 -10.099 1.00 79.62 88 GLU A N 1
ATOM 676 C CA . GLU A 1 88 ? 11.348 14.064 -11.084 1.00 79.62 88 GLU A CA 1
ATOM 677 C C . GLU A 1 88 ? 12.607 13.492 -10.422 1.00 79.62 88 GLU A C 1
ATOM 679 O O . GLU A 1 88 ? 13.072 13.993 -9.395 1.00 79.62 88 GLU A O 1
ATOM 684 N N . GLY A 1 89 ? 13.179 12.466 -11.052 1.00 75.50 89 GLY A N 1
ATOM 685 C CA . GLY A 1 89 ? 14.453 11.867 -10.664 1.00 75.50 89 GLY A CA 1
ATOM 686 C C . GLY A 1 89 ? 14.359 10.407 -10.234 1.00 75.50 89 GLY A C 1
ATOM 687 O O . GLY A 1 89 ? 13.291 9.790 -10.234 1.00 75.50 89 GLY A O 1
ATOM 688 N N . ALA A 1 90 ? 15.526 9.857 -9.891 1.00 76.88 90 ALA A N 1
ATOM 689 C CA . ALA A 1 90 ? 15.666 8.490 -9.418 1.00 76.88 90 ALA A CA 1
ATOM 690 C C . ALA A 1 90 ? 15.568 8.426 -7.887 1.00 76.88 90 ALA A C 1
ATOM 692 O O . ALA A 1 90 ? 16.347 9.072 -7.182 1.00 76.88 90 ALA A O 1
ATOM 693 N N . PHE A 1 91 ? 14.644 7.615 -7.384 1.00 78.50 91 PHE A N 1
ATOM 694 C CA . PHE A 1 91 ? 14.416 7.390 -5.958 1.00 78.50 91 PHE A CA 1
ATOM 695 C C . PHE A 1 91 ? 14.707 5.935 -5.646 1.00 78.50 91 PHE A C 1
ATOM 697 O O . PHE A 1 91 ? 14.106 5.055 -6.244 1.00 78.50 91 PHE A O 1
ATOM 704 N N . TRP A 1 92 ? 15.628 5.671 -4.727 1.00 81.62 92 TRP A N 1
ATOM 705 C CA . TRP A 1 92 ? 15.890 4.309 -4.262 1.00 81.62 92 TRP A CA 1
ATOM 706 C C . TRP A 1 92 ? 14.645 3.723 -3.593 1.00 81.62 92 TRP A C 1
ATOM 708 O O . TRP A 1 92 ? 13.871 4.471 -3.014 1.00 81.62 92 TRP A O 1
ATOM 718 N N . THR A 1 93 ? 14.463 2.403 -3.625 1.00 79.56 93 THR A N 1
ATOM 719 C CA . THR A 1 93 ? 13.343 1.734 -2.933 1.00 79.56 93 THR A CA 1
ATOM 720 C C . THR A 1 93 ? 13.503 1.697 -1.410 1.00 79.56 93 THR A C 1
ATOM 722 O O . THR A 1 93 ? 12.568 1.346 -0.700 1.00 79.56 93 THR A O 1
ATOM 725 N N . SER A 1 94 ? 14.673 2.083 -0.893 1.00 81.06 94 SER A N 1
ATOM 726 C CA . SER A 1 94 ? 14.971 2.243 0.534 1.00 81.06 94 SER A CA 1
ATOM 727 C C . SER A 1 94 ? 15.565 3.632 0.791 1.00 81.06 94 SER A C 1
ATOM 729 O O . SER A 1 94 ? 16.449 4.050 0.024 1.00 81.06 94 SER A O 1
ATOM 731 N N . PRO A 1 95 ? 15.164 4.355 1.859 1.00 85.31 95 PRO A N 1
ATOM 732 C CA . PRO A 1 95 ? 14.243 3.998 2.969 1.00 85.31 95 PRO A CA 1
ATOM 733 C C . PRO A 1 95 ? 12.747 3.900 2.573 1.00 85.31 95 PRO A C 1
ATOM 735 O O . PRO A 1 95 ? 12.441 4.058 1.394 1.00 85.31 95 PRO A O 1
ATOM 738 N N . PRO A 1 96 ? 11.805 3.633 3.507 1.00 88.00 96 PRO A N 1
ATOM 739 C CA . PRO A 1 96 ? 10.377 3.861 3.257 1.00 88.00 96 PRO A CA 1
ATOM 740 C C . PRO A 1 96 ? 10.052 5.336 2.966 1.00 88.00 96 PRO A C 1
ATOM 742 O O . PRO A 1 96 ? 10.678 6.251 3.508 1.00 88.00 96 PRO A O 1
ATOM 745 N N . TYR A 1 97 ? 9.015 5.549 2.158 1.00 90.44 97 TYR A N 1
ATOM 746 C CA . TYR A 1 97 ? 8.442 6.838 1.770 1.00 90.44 97 TYR A CA 1
ATOM 747 C C . TYR A 1 97 ? 6.915 6.813 1.894 1.00 90.44 97 TYR A C 1
ATOM 749 O O . TYR A 1 97 ? 6.296 5.752 1.943 1.00 90.44 97 TYR A O 1
ATOM 757 N N . ASN A 1 98 ? 6.280 7.987 1.842 1.00 92.81 98 ASN A N 1
ATOM 758 C CA . ASN A 1 98 ? 4.815 8.100 1.831 1.00 92.81 98 ASN A CA 1
ATOM 759 C C . ASN A 1 98 ? 4.157 7.345 0.661 1.00 92.81 98 ASN A C 1
ATOM 761 O O . ASN A 1 98 ? 3.011 6.930 0.775 1.00 92.81 98 ASN A O 1
ATOM 765 N N . THR A 1 99 ? 4.886 7.104 -0.430 1.00 93.62 99 THR A N 1
ATOM 7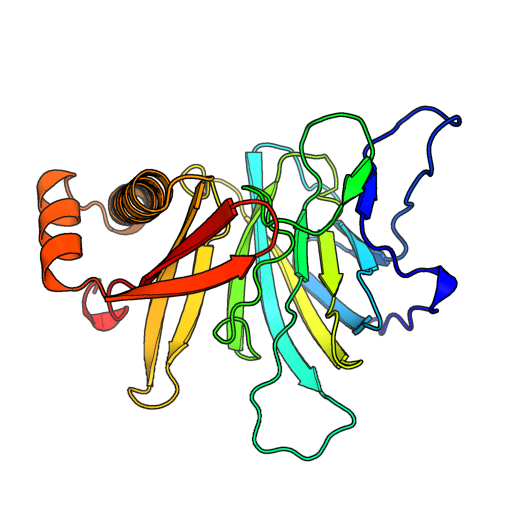66 C CA . THR A 1 99 ? 4.429 6.300 -1.572 1.00 93.62 99 THR A CA 1
ATOM 767 C C . THR A 1 99 ? 4.806 4.816 -1.476 1.00 93.62 99 THR A C 1
ATOM 769 O O . THR A 1 99 ? 4.625 4.074 -2.437 1.00 93.62 99 THR A O 1
ATOM 772 N N . GLY A 1 100 ? 5.331 4.353 -0.339 1.00 92.56 100 GLY A N 1
ATOM 773 C CA . GLY A 1 100 ? 5.780 2.977 -0.125 1.00 92.56 100 GLY A CA 1
ATOM 774 C C . GLY A 1 100 ? 7.302 2.828 -0.151 1.00 92.56 100 GLY A C 1
ATOM 775 O O . GLY A 1 100 ? 8.029 3.649 0.397 1.00 92.56 100 GLY A O 1
ATOM 776 N N . GLY A 1 101 ? 7.800 1.762 -0.767 1.00 89.50 101 GLY A N 1
ATOM 777 C CA . GLY A 1 101 ? 9.216 1.396 -0.779 1.00 89.50 101 GLY A CA 1
ATOM 778 C C . GLY A 1 101 ? 9.506 0.325 0.234 1.00 89.50 101 GLY A C 1
ATOM 779 O O . GLY A 1 101 ? 8.815 -0.690 0.242 1.00 89.50 101 GLY A O 1
ATOM 780 N N . ASN A 1 102 ? 10.525 0.533 1.063 1.00 88.31 102 ASN A N 1
ATOM 781 C CA . ASN A 1 102 ? 10.907 -0.468 2.038 1.00 88.31 102 ASN A CA 1
ATOM 782 C C . ASN A 1 102 ? 9.946 -0.521 3.224 1.00 88.31 102 ASN A C 1
ATOM 784 O O . ASN A 1 102 ? 10.195 0.111 4.249 1.00 88.31 102 ASN A O 1
ATOM 788 N N . LEU A 1 103 ? 8.850 -1.254 3.071 1.00 88.25 103 LEU A N 1
ATOM 789 C CA . LEU A 1 103 ? 7.865 -1.422 4.129 1.00 88.25 103 LEU A CA 1
ATOM 790 C C . LEU A 1 103 ? 8.281 -2.492 5.135 1.00 88.25 103 LEU A C 1
ATOM 792 O O . LEU A 1 103 ? 7.939 -2.377 6.308 1.00 88.25 103 LEU A O 1
ATOM 796 N N . ASP A 1 104 ? 8.950 -3.547 4.659 1.00 84.81 104 ASP A N 1
ATOM 797 C CA . ASP A 1 104 ? 9.524 -4.645 5.449 1.00 84.81 104 ASP A CA 1
ATOM 798 C C . ASP A 1 104 ? 8.591 -5.136 6.577 1.00 84.81 104 ASP A C 1
ATOM 800 O O . ASP A 1 104 ? 8.971 -5.448 7.707 1.00 84.81 104 ASP A O 1
ATOM 804 N N . THR A 1 105 ? 7.302 -5.232 6.245 1.00 84.94 105 THR A N 1
ATOM 805 C CA . THR A 1 105 ? 6.247 -5.601 7.182 1.00 84.94 105 THR A CA 1
ATOM 806 C C . THR A 1 105 ? 5.787 -7.033 6.949 1.00 84.94 105 THR A C 1
ATOM 808 O O . THR A 1 105 ? 5.143 -7.372 5.957 1.00 84.94 105 THR A O 1
ATOM 811 N N . LYS A 1 106 ? 6.030 -7.886 7.947 1.00 83.25 106 LYS A N 1
ATOM 812 C CA . LYS A 1 106 ? 5.574 -9.285 7.953 1.00 83.25 106 LYS A CA 1
ATOM 813 C C . LYS A 1 106 ? 4.056 -9.474 7.882 1.00 83.25 106 LYS A C 1
ATOM 815 O O . LYS A 1 106 ? 3.600 -10.606 7.764 1.00 83.25 106 LYS A O 1
ATOM 820 N N . TYR A 1 107 ? 3.283 -8.399 8.025 1.00 87.25 107 TYR A N 1
ATOM 821 C CA . TYR A 1 107 ? 1.824 -8.421 7.952 1.00 87.25 107 TYR A CA 1
ATOM 822 C C . TYR A 1 107 ? 1.300 -8.287 6.518 1.00 87.25 107 TYR A C 1
ATOM 824 O O . TYR A 1 107 ? 0.122 -8.554 6.284 1.00 87.25 107 TYR A O 1
ATOM 832 N N . LEU A 1 108 ? 2.166 -7.918 5.567 1.00 90.06 108 LEU A N 1
ATOM 833 C CA . LEU A 1 108 ? 1.855 -7.911 4.141 1.00 90.06 108 LEU A CA 1
ATOM 834 C C . LEU A 1 108 ? 2.170 -9.270 3.507 1.00 90.06 108 LEU A C 1
ATOM 836 O O . LEU A 1 108 ? 3.103 -9.430 2.727 1.00 90.06 108 LEU A O 1
ATOM 840 N N . HIS A 1 109 ? 1.399 -10.279 3.892 1.00 89.56 109 HIS A N 1
ATOM 841 C CA . HIS A 1 109 ? 1.492 -11.640 3.364 1.00 89.56 109 HIS A CA 1
ATOM 842 C C . HIS A 1 109 ? 0.301 -11.966 2.454 1.00 89.56 109 HIS A C 1
ATOM 844 O O . HIS A 1 109 ? -0.619 -11.162 2.305 1.00 89.56 109 HIS A O 1
ATOM 850 N N . ALA A 1 110 ? 0.278 -13.168 1.873 1.00 91.81 110 ALA A N 1
ATOM 851 C CA . ALA A 1 110 ? -0.893 -13.667 1.151 1.00 91.81 110 ALA A CA 1
ATOM 852 C C . ALA A 1 110 ? -2.176 -13.520 1.998 1.00 91.81 110 ALA A C 1
ATOM 854 O O . ALA A 1 110 ? -2.195 -13.915 3.167 1.00 91.81 110 ALA A O 1
ATOM 855 N N . GLY A 1 111 ? -3.215 -12.916 1.420 1.00 92.50 111 GLY A N 1
ATOM 856 C CA . GLY A 1 111 ? -4.473 -12.546 2.077 1.00 92.50 111 GLY A CA 1
ATOM 857 C C . GLY A 1 111 ? -4.543 -11.106 2.604 1.00 92.50 111 GLY A C 1
ATOM 858 O O . GLY A 1 111 ? -5.605 -10.696 3.057 1.00 92.50 111 GLY A O 1
ATOM 859 N N . SER A 1 112 ? -3.452 -10.336 2.556 1.00 93.81 112 SER A N 1
ATOM 860 C CA . SER A 1 112 ? -3.459 -8.908 2.908 1.00 93.81 112 SER A CA 1
ATOM 861 C C . SER A 1 112 ? -3.743 -8.015 1.695 1.00 93.81 112 SER A C 1
ATOM 863 O O . SER A 1 112 ? -3.492 -8.410 0.553 1.00 93.81 112 SER A O 1
ATOM 865 N N . THR A 1 113 ? -4.210 -6.792 1.953 1.00 95.81 113 THR A N 1
ATOM 866 C CA . THR A 1 113 ? -4.378 -5.751 0.926 1.00 95.81 113 THR A CA 1
ATOM 867 C C . THR A 1 113 ? -3.614 -4.504 1.339 1.00 95.81 113 THR A C 1
ATOM 869 O O . THR A 1 113 ? -3.855 -3.970 2.418 1.00 95.81 113 THR A O 1
ATOM 872 N N . LEU A 1 114 ? -2.707 -4.032 0.485 1.00 96.81 114 LEU A N 1
ATOM 873 C CA . LEU A 1 114 ? -1.952 -2.790 0.660 1.00 96.81 114 LEU A CA 1
ATOM 874 C C . LEU A 1 114 ? -2.606 -1.653 -0.137 1.00 96.81 114 LEU A C 1
ATOM 876 O O . LEU A 1 114 ? -3.016 -1.845 -1.278 1.00 96.81 114 LEU A O 1
ATOM 880 N N . TYR A 1 115 ? -2.647 -0.460 0.448 1.00 97.06 115 TYR A N 1
ATOM 881 C CA . TYR A 1 115 ? -3.165 0.767 -0.150 1.00 97.06 115 TYR A CA 1
ATOM 882 C C . TYR A 1 115 ? -2.031 1.788 -0.271 1.00 97.06 115 TYR A C 1
ATOM 884 O O . TYR A 1 115 ? -1.398 2.127 0.732 1.00 97.06 115 TYR A O 1
ATOM 892 N N . LEU A 1 116 ? -1.766 2.277 -1.484 1.00 97.44 116 LEU A N 1
ATOM 893 C CA . LEU A 1 116 ? -0.669 3.206 -1.777 1.00 97.44 116 LEU A CA 1
ATOM 894 C C . LEU A 1 116 ? -1.190 4.501 -2.420 1.00 97.44 116 LEU A C 1
ATOM 896 O O . LEU A 1 116 ? -1.934 4.416 -3.401 1.00 97.44 116 LEU A O 1
ATOM 900 N N . PRO A 1 117 ? -0.784 5.690 -1.935 1.00 97.00 117 PRO A N 1
ATOM 901 C CA . PRO A 1 117 ? -1.135 6.953 -2.580 1.00 97.00 117 PRO A CA 1
ATOM 902 C C . PRO A 1 117 ? -0.409 7.106 -3.914 1.00 97.00 117 PRO A C 1
ATOM 904 O O . PRO A 1 117 ? 0.823 7.115 -3.955 1.00 97.00 117 PRO A O 1
ATOM 907 N N . ILE A 1 118 ? -1.158 7.261 -5.006 1.00 96.12 118 ILE A N 1
ATOM 908 C CA . ILE A 1 118 ? -0.578 7.483 -6.330 1.00 96.12 118 ILE A CA 1
ATOM 909 C C . ILE A 1 118 ? -0.188 8.957 -6.459 1.00 96.12 118 ILE A C 1
ATOM 911 O O . ILE A 1 118 ? -1.023 9.853 -6.346 1.00 96.12 118 ILE A O 1
ATOM 915 N N . GLU A 1 119 ? 1.089 9.214 -6.743 1.00 94.38 119 GLU A N 1
ATOM 916 C CA . GLU A 1 119 ? 1.610 10.564 -7.009 1.00 94.38 119 GLU A CA 1
ATOM 917 C C . GLU A 1 119 ? 2.131 10.745 -8.447 1.00 94.38 119 GLU A C 1
ATOM 919 O O . GLU A 1 119 ? 2.454 11.860 -8.870 1.00 94.38 119 GLU A 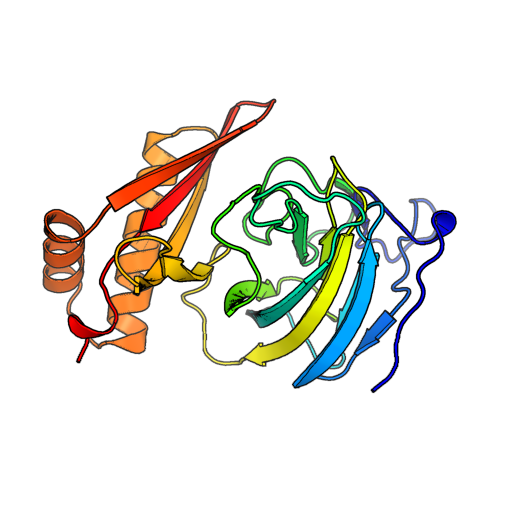O 1
ATOM 924 N N . ALA A 1 120 ? 2.230 9.660 -9.214 1.00 92.00 120 ALA A N 1
ATOM 925 C CA . ALA A 1 120 ? 2.723 9.656 -10.584 1.00 92.00 120 ALA A CA 1
ATOM 926 C C . ALA A 1 120 ? 1.747 8.927 -11.510 1.00 92.00 120 ALA A C 1
ATOM 928 O O . ALA A 1 120 ? 1.153 7.922 -11.131 1.00 92.00 120 ALA A O 1
ATOM 929 N N . GLU A 1 121 ? 1.613 9.433 -12.736 1.00 92.56 121 GLU A N 1
ATOM 930 C CA . GLU A 1 121 ? 0.828 8.783 -13.783 1.00 92.56 121 GLU A CA 1
ATOM 931 C C . GLU A 1 121 ? 1.327 7.356 -14.028 1.00 92.56 121 GLU A C 1
ATOM 933 O O . GLU A 1 121 ? 2.535 7.090 -14.046 1.00 92.56 121 GLU A O 1
ATOM 938 N N . GLY A 1 122 ? 0.388 6.428 -14.170 1.00 93.19 122 GLY A N 1
ATOM 939 C CA . GLY A 1 122 ? 0.683 5.010 -14.298 1.00 93.19 122 GLY A CA 1
ATOM 940 C C . GLY A 1 122 ? 1.054 4.318 -12.988 1.00 93.19 122 GLY A C 1
ATOM 941 O O . GLY A 1 122 ? 1.351 3.123 -13.016 1.00 93.19 122 GLY A O 1
ATOM 942 N N . ALA A 1 123 ? 1.105 5.057 -11.871 1.00 93.31 123 ALA A N 1
ATOM 943 C CA . ALA A 1 123 ? 1.635 4.693 -10.553 1.00 93.31 123 ALA A CA 1
ATOM 944 C C . ALA A 1 123 ? 3.119 4.269 -10.529 1.00 93.31 123 ALA A C 1
ATOM 946 O O . ALA A 1 123 ? 3.851 4.655 -9.620 1.00 93.31 123 ALA A O 1
ATOM 947 N N . LEU A 1 124 ? 3.587 3.514 -11.527 1.00 91.94 124 LEU A N 1
ATOM 948 C CA . LEU A 1 124 ? 4.915 2.904 -11.603 1.00 91.94 124 LEU A CA 1
ATOM 949 C C . LEU A 1 124 ? 5.185 2.057 -10.353 1.00 91.94 124 LEU A C 1
ATOM 951 O O . LEU A 1 124 ? 6.158 2.265 -9.624 1.00 91.94 124 LEU A O 1
ATOM 955 N N . PHE A 1 125 ? 4.262 1.134 -10.088 1.00 93.19 125 PHE A N 1
ATOM 956 C CA . PHE A 1 125 ? 4.303 0.244 -8.938 1.00 93.19 125 PHE A CA 1
ATOM 957 C C . PHE A 1 125 ? 5.540 -0.657 -8.987 1.00 93.19 125 PHE A C 1
ATOM 959 O O . PHE A 1 125 ? 5.890 -1.199 -10.033 1.00 93.19 125 PHE A O 1
ATOM 966 N N . LEU A 1 126 ? 6.189 -0.820 -7.841 1.00 89.75 126 LEU A N 1
ATOM 967 C CA . LEU A 1 126 ? 7.293 -1.733 -7.605 1.00 89.75 126 LEU A CA 1
ATOM 968 C C . LEU A 1 126 ? 6.892 -2.713 -6.511 1.00 89.75 126 LEU A C 1
ATOM 970 O O . LEU A 1 126 ? 6.370 -2.302 -5.477 1.00 89.75 126 LEU A O 1
ATOM 974 N N . ILE A 1 127 ? 7.198 -3.988 -6.734 1.00 88.31 127 ILE A N 1
ATOM 975 C CA . ILE A 1 127 ? 7.125 -5.049 -5.731 1.00 88.31 127 ILE A CA 1
ATOM 976 C C . ILE A 1 127 ? 8.380 -5.907 -5.804 1.00 88.31 127 ILE A C 1
ATOM 978 O O . ILE A 1 127 ? 8.823 -6.274 -6.897 1.00 88.31 127 ILE A O 1
ATOM 982 N N . GLY A 1 128 ? 8.949 -6.218 -4.645 1.00 82.94 128 GLY A N 1
ATOM 983 C CA . GLY A 1 128 ? 10.166 -7.002 -4.547 1.00 82.94 128 GLY A CA 1
ATOM 984 C C . GLY A 1 128 ? 10.540 -7.367 -3.117 1.00 82.94 128 GLY A C 1
ATOM 985 O O . GLY A 1 128 ? 9.826 -7.113 -2.144 1.00 82.94 128 GLY A O 1
ATOM 986 N N 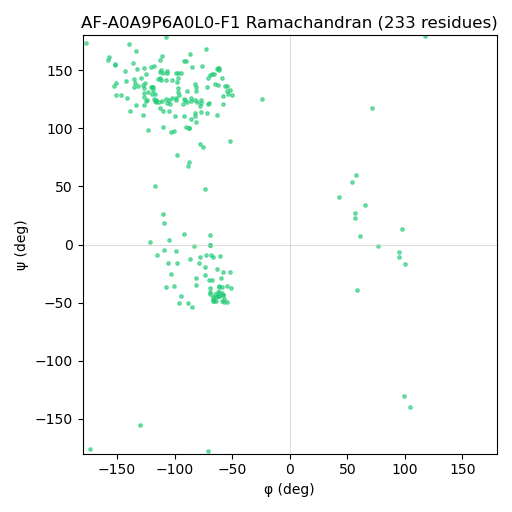. VAL A 1 129 ? 11.692 -8.014 -2.999 1.00 75.62 129 VAL A N 1
ATOM 987 C CA . VAL A 1 129 ? 12.234 -8.512 -1.737 1.00 75.62 129 VAL A CA 1
ATOM 988 C C . VAL A 1 129 ? 13.755 -8.513 -1.828 1.00 75.62 129 VAL A C 1
ATOM 990 O O . VAL A 1 129 ? 14.314 -8.889 -2.850 1.00 75.62 129 VAL A O 1
ATOM 993 N N . ARG A 1 130 ? 14.447 -8.106 -0.760 1.00 65.06 130 ARG A N 1
ATOM 994 C CA . ARG A 1 130 ? 15.922 -8.083 -0.747 1.00 65.06 130 ARG A CA 1
ATOM 995 C C . ARG A 1 130 ? 16.572 -9.430 -0.452 1.00 65.06 130 ARG A C 1
ATOM 997 O O . ARG A 1 130 ? 17.720 -9.655 -0.820 1.00 65.06 130 ARG A O 1
ATOM 1004 N N . HIS A 1 131 ? 15.887 -10.287 0.300 1.00 65.69 131 HIS A N 1
ATOM 1005 C CA . HIS A 1 131 ? 16.550 -11.385 1.005 1.00 65.69 131 HIS A CA 1
ATOM 1006 C C . HIS A 1 131 ? 16.419 -12.741 0.316 1.00 65.69 131 HIS A C 1
ATOM 1008 O O . HIS A 1 131 ? 17.326 -13.567 0.402 1.00 65.69 131 HIS A O 1
ATOM 1014 N N . THR A 1 132 ? 15.288 -13.032 -0.319 1.00 70.25 132 THR A N 1
ATOM 1015 C CA . THR A 1 132 ? 15.008 -14.368 -0.858 1.00 70.25 132 THR A CA 1
ATOM 1016 C C . THR A 1 132 ? 14.095 -14.241 -2.061 1.00 70.25 132 THR A C 1
ATOM 1018 O O . THR A 1 132 ? 13.052 -13.624 -1.900 1.00 70.25 132 THR A O 1
ATOM 1021 N N . PRO A 1 133 ? 14.429 -14.835 -3.220 1.00 79.56 133 PRO A N 1
ATOM 1022 C CA . PRO A 1 133 ? 13.551 -14.805 -4.382 1.00 79.56 133 PRO A CA 1
ATOM 1023 C C . PRO A 1 133 ? 12.158 -15.335 -4.035 1.00 79.56 133 PRO A C 1
ATOM 1025 O O . PRO A 1 133 ? 12.037 -16.408 -3.430 1.00 79.56 133 PRO A O 1
ATOM 1028 N N . ILE A 1 134 ? 11.126 -14.599 -4.437 1.00 85.50 134 ILE A N 1
ATOM 1029 C CA . ILE A 1 134 ? 9.729 -15.001 -4.260 1.00 85.50 134 ILE A CA 1
ATOM 1030 C C . ILE A 1 134 ? 9.003 -14.997 -5.599 1.00 85.50 134 ILE A C 1
ATOM 1032 O O . ILE A 1 134 ? 9.268 -14.152 -6.454 1.00 85.50 134 ILE A O 1
ATOM 1036 N N . HIS A 1 135 ? 8.059 -15.916 -5.755 1.00 89.06 135 HIS A N 1
ATOM 1037 C CA . HIS A 1 135 ? 7.004 -15.786 -6.748 1.00 89.06 135 HIS A CA 1
ATOM 1038 C C . HIS A 1 135 ? 5.812 -15.125 -6.062 1.00 89.06 135 HIS A C 1
ATOM 1040 O O . HIS A 1 135 ? 5.327 -15.639 -5.052 1.00 89.06 135 HIS A O 1
ATOM 1046 N N . VAL A 1 136 ? 5.365 -13.977 -6.563 1.00 90.38 136 VAL A N 1
ATOM 1047 C CA . VAL A 1 136 ? 4.239 -13.235 -5.988 1.00 90.38 136 VAL A CA 1
ATOM 1048 C C . VAL A 1 136 ? 3.132 -13.074 -7.009 1.00 90.38 136 VAL A C 1
ATOM 1050 O O . VAL A 1 136 ? 3.363 -12.705 -8.161 1.00 90.38 136 VAL A O 1
ATOM 1053 N N . LYS A 1 137 ? 1.906 -13.314 -6.558 1.00 93.44 137 LYS A N 1
ATOM 1054 C CA . LYS A 1 137 ? 0.690 -13.047 -7.310 1.00 93.44 137 LYS A CA 1
ATOM 1055 C C . LYS A 1 137 ? -0.087 -11.951 -6.609 1.00 93.44 137 LYS A C 1
ATOM 1057 O O . LYS A 1 137 ? -0.443 -12.101 -5.440 1.00 93.44 137 LYS A O 1
ATOM 1062 N N . ALA A 1 138 ? -0.361 -10.870 -7.324 1.00 94.88 138 ALA A N 1
ATOM 1063 C CA . ALA A 1 138 ? -1.070 -9.725 -6.780 1.00 94.88 138 ALA A CA 1
ATOM 1064 C C . ALA A 1 138 ? -2.137 -9.227 -7.753 1.00 94.88 138 ALA A C 1
ATOM 1066 O O . ALA A 1 138 ? -1.918 -9.216 -8.965 1.00 94.88 138 ALA A O 1
ATOM 1067 N N . ARG A 1 139 ? -3.286 -8.804 -7.226 1.00 96.44 139 ARG A N 1
ATOM 1068 C CA . ARG A 1 139 ? -4.285 -8.053 -7.994 1.00 96.44 139 ARG A CA 1
ATOM 1069 C C . ARG A 1 139 ? -4.094 -6.567 -7.736 1.00 96.44 139 ARG A C 1
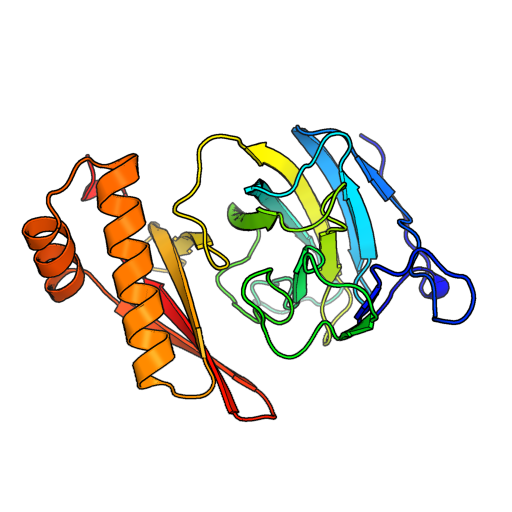ATOM 1071 O O . ARG A 1 139 ? -3.970 -6.159 -6.586 1.00 96.44 139 ARG A O 1
ATOM 1078 N N . LEU A 1 140 ? -4.061 -5.786 -8.809 1.00 96.81 140 LEU A N 1
ATOM 1079 C CA . LEU A 1 140 ? -3.854 -4.344 -8.772 1.00 96.81 140 LEU A CA 1
ATOM 1080 C C . LEU A 1 140 ? -5.150 -3.651 -9.168 1.00 96.81 140 LEU A C 1
ATOM 1082 O O . LEU A 1 140 ? -5.666 -3.915 -10.249 1.00 96.81 140 LEU A O 1
ATOM 1086 N N . ALA A 1 141 ? -5.678 -2.769 -8.328 1.00 97.19 141 ALA A N 1
ATOM 1087 C CA . ALA A 1 141 ? -6.884 -2.006 -8.634 1.00 97.19 141 ALA A CA 1
ATOM 1088 C C . ALA A 1 141 ? -6.707 -0.529 -8.281 1.00 97.19 141 ALA A C 1
ATOM 1090 O O . ALA A 1 141 ? -6.143 -0.184 -7.248 1.00 97.19 141 ALA A O 1
ATOM 1091 N N . ILE A 1 142 ? -7.201 0.351 -9.145 1.00 97.00 142 ILE A N 1
ATOM 1092 C CA . ILE A 1 142 ? -7.282 1.785 -8.876 1.00 97.00 142 ILE A CA 1
ATOM 1093 C C . ILE A 1 142 ? -8.582 2.045 -8.126 1.00 97.00 142 ILE A C 1
ATOM 1095 O O . ILE A 1 142 ? -9.667 1.710 -8.609 1.00 97.00 142 ILE A O 1
ATOM 1099 N N . CYS A 1 143 ? -8.474 2.696 -6.975 1.00 94.69 143 CYS A N 1
ATOM 1100 C CA . CYS A 1 143 ? -9.615 3.164 -6.213 1.00 94.69 143 CYS A CA 1
ATOM 1101 C C . CYS A 1 143 ? -9.585 4.681 -6.094 1.00 94.69 143 CYS A C 1
ATOM 1103 O O . CYS A 1 143 ? -8.609 5.281 -5.638 1.00 94.69 143 CYS A O 1
ATOM 1105 N N . LYS A 1 144 ? -10.698 5.279 -6.510 1.00 92.44 144 LYS A N 1
ATOM 1106 C CA . LYS A 1 144 ? -10.950 6.713 -6.417 1.00 92.44 144 LYS A CA 1
ATOM 1107 C C . LYS A 1 144 ? -11.544 7.037 -5.050 1.00 92.44 144 LYS A C 1
ATOM 1109 O O . LYS A 1 144 ? -12.003 6.144 -4.340 1.00 92.44 144 LYS A O 1
ATOM 1114 N N . ASP A 1 145 ? -11.515 8.315 -4.689 1.00 86.69 145 ASP A N 1
ATOM 1115 C CA . ASP A 1 145 ? -12.199 8.842 -3.502 1.00 86.69 145 ASP A CA 1
ATOM 1116 C C . ASP A 1 145 ? -11.660 8.312 -2.160 1.00 86.69 145 ASP A C 1
ATOM 1118 O O . ASP A 1 145 ? -12.390 8.173 -1.181 1.00 86.69 145 ASP A O 1
ATOM 1122 N N . LYS A 1 146 ? -10.344 8.068 -2.086 1.00 91.38 146 LYS A N 1
ATOM 1123 C CA . LYS A 1 146 ? -9.637 7.648 -0.861 1.00 91.38 146 LYS A CA 1
ATOM 1124 C C . LYS A 1 146 ? -8.582 8.666 -0.386 1.00 91.38 146 LYS A C 1
ATOM 1126 O O . LYS A 1 146 ? -7.450 8.282 -0.091 1.00 91.38 146 LYS A O 1
ATOM 1131 N N . PRO A 1 147 ? -8.926 9.966 -0.247 1.00 87.62 147 PRO A N 1
ATOM 1132 C CA . PRO A 1 147 ? -7.956 11.042 0.009 1.00 87.62 147 PRO A CA 1
ATOM 1133 C C . PRO A 1 147 ? -7.270 10.967 1.385 1.00 87.62 147 PRO A C 1
ATOM 1135 O O . PRO A 1 147 ? -6.322 11.706 1.653 1.00 87.62 147 PRO A O 1
ATOM 1138 N N . TYR A 1 148 ? -7.757 10.104 2.281 1.00 92.19 148 TYR A N 1
ATOM 1139 C CA . TYR A 1 148 ? -7.169 9.870 3.598 1.00 92.19 148 TYR A CA 1
ATOM 1140 C C . TYR A 1 148 ? -5.931 8.958 3.551 1.00 92.19 148 TYR A C 1
ATOM 1142 O O . TYR A 1 148 ? -5.163 8.938 4.512 1.00 92.19 148 TYR A O 1
ATOM 1150 N N . THR A 1 149 ? -5.702 8.231 2.451 1.00 94.94 149 THR A N 1
ATOM 1151 C CA . THR A 1 149 ? -4.513 7.384 2.276 1.00 94.94 149 THR A CA 1
ATOM 1152 C C . THR A 1 149 ? -3.325 8.272 1.920 1.00 94.94 149 THR A C 1
ATOM 1154 O O . THR A 1 149 ? -3.077 8.541 0.753 1.00 94.94 149 THR A O 1
ATOM 1157 N N . LYS A 1 150 ? -2.624 8.805 2.926 1.00 93.56 150 LYS A N 1
ATOM 1158 C CA . LYS A 1 150 ? -1.478 9.731 2.748 1.00 93.56 150 LYS A CA 1
ATOM 1159 C C . LYS A 1 150 ? -0.120 9.033 2.844 1.00 93.56 150 LYS A C 1
ATOM 1161 O O . LYS A 1 150 ? 0.902 9.597 2.464 1.00 93.56 150 LYS A O 1
ATOM 1166 N N . THR A 1 151 ? -0.134 7.825 3.380 1.00 94.56 151 THR A N 1
ATOM 1167 C CA . THR A 1 151 ? 0.979 6.895 3.544 1.00 94.56 151 THR A CA 1
ATOM 1168 C C . THR A 1 151 ? 0.463 5.491 3.228 1.00 94.56 151 THR A C 1
ATOM 1170 O O . THR A 1 151 ? -0.746 5.310 3.047 1.00 94.56 151 THR A O 1
ATOM 1173 N N . PRO A 1 152 ? 1.335 4.475 3.159 1.00 95.06 152 PRO A N 1
ATOM 1174 C CA . PRO A 1 152 ? 0.897 3.101 2.975 1.00 95.06 152 PRO A CA 1
ATOM 1175 C C . PRO A 1 152 ? -0.056 2.672 4.098 1.00 95.06 152 PRO A C 1
ATOM 1177 O O . PRO A 1 152 ? 0.309 2.690 5.273 1.00 95.06 152 PRO A O 1
ATOM 1180 N N . HIS A 1 153 ? -1.277 2.282 3.758 1.00 94.88 153 HIS A N 1
ATOM 1181 C CA . HIS A 1 153 ? -2.211 1.648 4.693 1.00 94.88 153 HIS A CA 1
ATOM 1182 C C . HIS A 1 153 ? -2.388 0.192 4.282 1.00 94.88 153 HIS A C 1
ATOM 1184 O O . HIS A 1 153 ? -2.108 -0.151 3.138 1.00 94.88 153 HIS A O 1
ATOM 1190 N N . TYR A 1 154 ? -2.889 -0.677 5.151 1.00 93.56 154 TYR A N 1
ATOM 1191 C CA . TYR A 1 154 ? -3.208 -2.038 4.726 1.00 93.56 154 TYR A CA 1
ATOM 1192 C C . TYR A 1 154 ? -4.227 -2.736 5.618 1.00 93.56 154 TYR A C 1
ATOM 1194 O O . TYR A 1 154 ? -4.396 -2.390 6.785 1.00 93.56 154 TYR A O 1
ATOM 1202 N N . THR A 1 155 ? -4.875 -3.759 5.068 1.00 92.69 155 THR A N 1
ATOM 1203 C CA . THR A 1 155 ? -5.673 -4.727 5.823 1.00 92.69 155 THR A CA 1
ATOM 1204 C C . THR A 1 155 ? -4.962 -6.065 5.905 1.00 92.69 155 THR A C 1
ATOM 1206 O O . THR A 1 155 ? -4.322 -6.503 4.949 1.00 92.69 155 THR A O 1
ATOM 1209 N N . THR A 1 156 ? -5.062 -6.725 7.054 1.00 90.50 156 THR A N 1
ATOM 1210 C CA . THR A 1 156 ? -4.447 -8.036 7.287 1.00 90.50 156 THR A CA 1
ATOM 1211 C C . THR A 1 156 ? -5.241 -8.824 8.322 1.00 90.50 156 THR A C 1
ATOM 1213 O O . THR A 1 156 ? -5.886 -8.231 9.186 1.00 90.50 156 THR A O 1
ATOM 1216 N N . THR A 1 157 ? -5.140 -10.148 8.278 1.00 87.62 157 THR A N 1
ATOM 1217 C CA . THR A 1 157 ? -5.688 -11.037 9.308 1.00 87.62 157 THR A CA 1
ATOM 1218 C C . THR A 1 157 ? -4.549 -11.551 10.183 1.00 87.62 157 THR A C 1
ATOM 1220 O O . THR A 1 157 ? -3.617 -12.202 9.698 1.00 87.62 157 THR A O 1
ATOM 1223 N N . GLU A 1 158 ? -4.603 -11.283 11.488 1.00 76.94 158 GLU A N 1
ATOM 1224 C CA . GLU A 1 158 ? -3.539 -11.703 12.405 1.00 76.94 158 GLU A CA 1
ATOM 1225 C C . GLU A 1 158 ? -3.545 -13.228 12.610 1.00 76.94 158 GLU A C 1
ATOM 1227 O O . GLU A 1 158 ? -4.579 -13.895 12.644 1.00 76.94 158 GLU A O 1
ATOM 1232 N N . ALA A 1 159 ? -2.347 -13.798 12.724 1.00 72.44 159 ALA A N 1
ATOM 1233 C CA . ALA A 1 159 ? -2.092 -15.230 12.772 1.00 72.44 159 ALA A CA 1
ATOM 1234 C C . ALA A 1 159 ? -2.817 -15.985 13.889 1.00 72.44 159 ALA A C 1
ATOM 1236 O O . ALA A 1 159 ? -3.303 -17.099 13.673 1.00 72.44 159 ALA A O 1
ATOM 1237 N N . VAL A 1 160 ? -2.744 -15.427 15.091 1.00 73.31 160 VAL A N 1
ATOM 1238 C CA . VAL A 1 160 ? -3.077 -16.066 16.358 1.00 73.31 160 VAL A CA 1
ATOM 1239 C C . VAL A 1 160 ? -4.505 -15.711 16.741 1.00 73.31 160 VAL A C 1
ATOM 1241 O O . VAL A 1 160 ? -5.292 -16.616 17.014 1.00 73.31 160 VAL A O 1
ATOM 1244 N N . SER A 1 161 ? -4.855 -14.424 16.718 1.00 75.19 161 SER A N 1
ATOM 1245 C CA . SER A 1 161 ? -6.199 -13.950 17.049 1.00 75.19 161 SER A CA 1
ATOM 1246 C C . SER A 1 161 ? -7.215 -14.258 15.950 1.00 75.19 161 SER A C 1
ATOM 1248 O O . SER A 1 161 ? -8.390 -14.430 16.259 1.00 75.19 161 SER A O 1
ATOM 1250 N N . ARG A 1 162 ? -6.769 -14.393 14.688 1.00 79.69 162 ARG A N 1
ATOM 1251 C CA . ARG A 1 162 ? -7.630 -14.514 13.493 1.00 79.69 162 ARG A CA 1
ATOM 1252 C C . ARG A 1 162 ? -8.597 -13.343 13.327 1.00 79.69 162 ARG A C 1
ATOM 1254 O O . ARG A 1 162 ? -9.673 -13.504 12.758 1.00 79.69 162 ARG A O 1
ATOM 1261 N N . GLU A 1 163 ? -8.216 -12.187 13.848 1.00 81.81 163 GLU A N 1
ATOM 1262 C CA . GLU A 1 163 ? -8.974 -10.955 13.696 1.00 81.81 163 GLU A CA 1
ATOM 1263 C C . GLU A 1 163 ? -8.444 -10.146 12.507 1.00 81.81 163 GLU A C 1
ATOM 1265 O O . GLU A 1 163 ? -7.242 -10.168 12.213 1.00 81.81 163 GLU A O 1
ATOM 1270 N N . ASP A 1 164 ? -9.351 -9.430 11.843 1.00 85.50 164 ASP A N 1
ATOM 1271 C CA . ASP A 1 164 ? -9.049 -8.574 10.697 1.00 85.50 164 ASP A CA 1
ATOM 1272 C C . ASP A 1 164 ? -8.763 -7.149 11.155 1.00 85.50 164 ASP A C 1
ATOM 1274 O O . ASP A 1 164 ? -9.599 -6.526 11.810 1.00 85.50 164 ASP A O 1
ATOM 1278 N N . TYR A 1 165 ? -7.605 -6.621 10.777 1.00 86.44 165 TYR A N 1
ATOM 1279 C CA . TYR A 1 165 ? -7.137 -5.298 11.175 1.00 86.44 165 TYR A CA 1
ATOM 1280 C C . TYR A 1 165 ? -7.037 -4.371 9.973 1.00 86.44 165 TYR A C 1
ATOM 1282 O O . TYR A 1 165 ? -6.567 -4.782 8.911 1.00 86.44 165 TYR A O 1
ATOM 1290 N N . TYR A 1 166 ? -7.392 -3.102 10.178 1.00 89.88 166 TYR A N 1
ATOM 1291 C CA . TYR A 1 166 ? -6.952 -1.999 9.328 1.00 89.88 166 TYR A CA 1
ATOM 1292 C C . TYR A 1 166 ? -5.746 -1.323 9.988 1.00 89.88 166 TYR A C 1
ATOM 1294 O O . TYR A 1 166 ? -5.733 -1.091 11.197 1.00 89.88 166 TYR A O 1
ATOM 1302 N N . CYS A 1 167 ? -4.712 -1.044 9.205 1.00 90.50 167 CYS A N 1
ATOM 1303 C CA . CYS A 1 167 ? -3.442 -0.517 9.688 1.00 90.50 167 CYS A CA 1
ATOM 1304 C C . CYS A 1 167 ? -3.093 0.752 8.915 1.00 90.50 167 CYS A C 1
ATOM 1306 O O . CYS A 1 167 ? -3.084 0.746 7.681 1.00 90.50 167 CYS A O 1
ATOM 1308 N N . THR A 1 168 ? -2.746 1.817 9.630 1.00 92.31 168 THR A N 1
ATOM 1309 C CA . THR A 1 168 ? -2.195 3.046 9.043 1.00 92.31 168 THR A CA 1
ATOM 1310 C C . THR A 1 168 ? -0.734 3.180 9.414 1.00 92.31 168 THR A C 1
ATOM 1312 O O . THR A 1 168 ? -0.335 2.766 10.502 1.00 92.31 168 THR A O 1
ATOM 1315 N N . THR A 1 169 ? 0.077 3.763 8.530 1.00 91.81 169 THR A N 1
ATOM 1316 C CA . THR A 1 169 ? 1.508 3.938 8.795 1.00 91.81 169 THR A CA 1
ATOM 1317 C C . THR A 1 169 ? 1.906 5.393 8.950 1.00 91.81 169 THR A C 1
ATOM 1319 O O . THR A 1 169 ? 1.340 6.284 8.326 1.00 91.81 169 THR A O 1
ATOM 1322 N N . GLY A 1 170 ? 2.914 5.646 9.774 1.00 91.12 170 GLY A N 1
ATOM 1323 C CA . GLY A 1 170 ? 3.588 6.931 9.866 1.00 91.12 170 GLY A CA 1
ATOM 1324 C C . GLY A 1 170 ? 5.056 6.769 9.513 1.00 91.12 170 GLY A C 1
ATOM 1325 O O . GLY A 1 170 ? 5.690 5.809 9.953 1.00 91.12 170 GLY A O 1
ATOM 1326 N N . ILE A 1 171 ? 5.571 7.697 8.707 1.00 90.06 171 ILE A N 1
ATOM 1327 C CA . ILE A 1 171 ? 6.935 7.670 8.176 1.00 90.06 171 ILE A CA 1
ATOM 1328 C C . ILE A 1 171 ? 7.593 9.002 8.498 1.00 90.06 171 ILE A C 1
ATOM 1330 O O . ILE A 1 171 ? 7.203 10.036 7.961 1.00 90.06 171 ILE A O 1
ATOM 1334 N N . ASP A 1 172 ? 8.575 8.980 9.392 1.00 89.62 172 ASP A N 1
ATOM 1335 C CA . ASP A 1 172 ? 9.366 10.159 9.740 1.00 89.62 172 ASP A CA 1
ATOM 1336 C C . ASP A 1 172 ? 10.721 9.747 10.320 1.00 89.62 172 ASP A C 1
ATOM 1338 O O . ASP A 1 172 ? 10.906 8.620 10.782 1.00 89.62 172 ASP A O 1
ATOM 1342 N N . SER A 1 173 ? 11.670 10.676 10.318 1.00 87.38 173 SER A N 1
ATOM 1343 C CA . SER A 1 173 ? 12.955 10.485 10.976 1.00 87.38 173 SER A CA 1
ATOM 1344 C C . SER A 1 173 ? 12.929 10.544 12.501 1.00 87.38 173 SER A C 1
ATOM 1346 O O . SER A 1 173 ? 13.835 10.031 13.158 1.00 87.38 173 SER A O 1
ATOM 1348 N N . ASP A 1 174 ? 11.883 11.135 13.072 1.00 87.56 174 ASP A N 1
ATOM 1349 C CA . ASP A 1 174 ? 11.595 11.116 14.498 1.00 87.56 174 ASP A CA 1
ATOM 1350 C C . ASP A 1 174 ? 10.443 10.152 14.797 1.00 87.56 174 ASP A C 1
ATOM 1352 O O . ASP A 1 174 ? 9.327 10.292 14.292 1.00 87.56 174 ASP A O 1
ATOM 1356 N N . ILE A 1 175 ? 10.699 9.192 15.684 1.00 83.44 175 ILE A N 1
ATOM 1357 C CA . ILE A 1 175 ? 9.740 8.139 16.025 1.00 83.44 175 ILE A CA 1
ATOM 1358 C C . ILE A 1 175 ? 8.427 8.708 16.575 1.00 83.44 175 ILE A C 1
ATOM 1360 O O . ILE A 1 175 ? 7.356 8.207 16.248 1.00 83.44 175 ILE A O 1
ATOM 1364 N N . LYS A 1 176 ? 8.471 9.794 17.360 1.00 86.25 176 LYS A N 1
ATOM 1365 C CA . LYS A 1 176 ? 7.257 10.403 17.928 1.00 86.25 176 LYS A CA 1
ATOM 1366 C C . LYS A 1 176 ? 6.419 11.066 16.841 1.00 86.25 176 LYS A C 1
ATOM 1368 O O . LYS A 1 176 ? 5.190 11.019 16.898 1.00 86.25 176 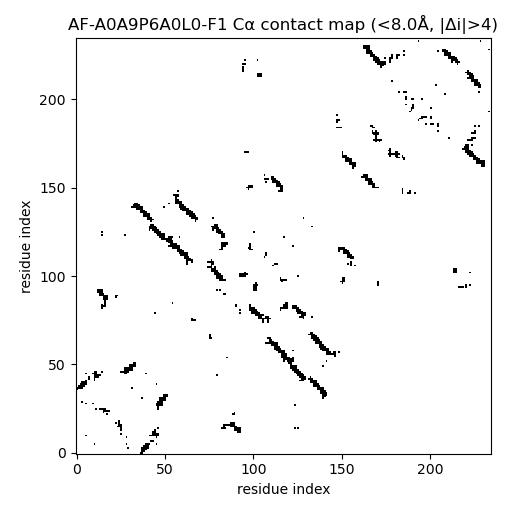LYS A O 1
ATOM 1373 N N . THR A 1 177 ? 7.072 11.688 15.868 1.00 90.62 177 THR A N 1
ATOM 1374 C CA . THR A 1 177 ? 6.429 12.309 14.709 1.00 90.62 177 THR A CA 1
ATOM 1375 C C . THR A 1 177 ? 5.791 11.249 13.818 1.00 90.62 177 THR A C 1
ATOM 1377 O O . THR A 1 177 ? 4.610 11.380 13.493 1.00 90.62 177 THR A O 1
ATOM 1380 N N . ALA A 1 178 ? 6.500 10.150 13.545 1.00 88.50 178 ALA A N 1
ATOM 1381 C CA . ALA A 1 178 ? 5.958 8.988 12.843 1.00 88.50 178 ALA A CA 1
ATOM 1382 C C . ALA A 1 178 ? 4.753 8.378 13.587 1.00 88.50 178 ALA A C 1
ATOM 1384 O O . ALA A 1 178 ? 3.690 8.217 12.992 1.00 88.50 178 ALA A O 1
ATOM 1385 N N . THR A 1 179 ? 4.843 8.140 14.902 1.00 85.88 179 THR A N 1
ATOM 1386 C CA . THR A 1 179 ? 3.711 7.639 15.708 1.00 85.88 179 THR A CA 1
ATOM 1387 C C . THR A 1 179 ? 2.502 8.565 15.607 1.00 85.88 179 THR A C 1
ATOM 1389 O O . THR A 1 179 ? 1.394 8.122 15.317 1.00 85.88 179 THR A O 1
ATOM 1392 N N . ARG A 1 180 ? 2.699 9.876 15.797 1.00 89.31 180 ARG A N 1
ATOM 1393 C CA . ARG A 1 180 ? 1.608 10.860 15.707 1.00 89.31 180 ARG A CA 1
ATOM 1394 C C . ARG A 1 180 ? 0.968 10.884 14.323 1.00 89.31 180 ARG A C 1
ATOM 1396 O O . ARG A 1 180 ? -0.233 11.119 14.236 1.00 89.31 180 ARG A O 1
ATOM 1403 N N . ALA A 1 181 ? 1.752 10.697 13.264 1.00 91.56 181 ALA A N 1
ATOM 1404 C CA . ALA A 1 181 ? 1.237 10.618 11.904 1.00 91.56 181 ALA A CA 1
ATOM 1405 C C . ALA A 1 181 ? 0.365 9.367 11.718 1.00 91.56 181 ALA A C 1
ATOM 1407 O O . ALA A 1 181 ? -0.778 9.512 11.297 1.00 91.56 181 ALA A O 1
ATOM 1408 N N . ALA A 1 182 ? 0.842 8.186 12.134 1.00 89.81 182 ALA A N 1
ATOM 1409 C CA . ALA A 1 182 ? 0.088 6.932 12.041 1.00 89.81 182 ALA A CA 1
ATOM 1410 C C . ALA A 1 182 ? -1.296 7.038 12.711 1.00 89.81 182 ALA A C 1
ATOM 1412 O O . ALA A 1 182 ? -2.316 6.772 12.071 1.00 8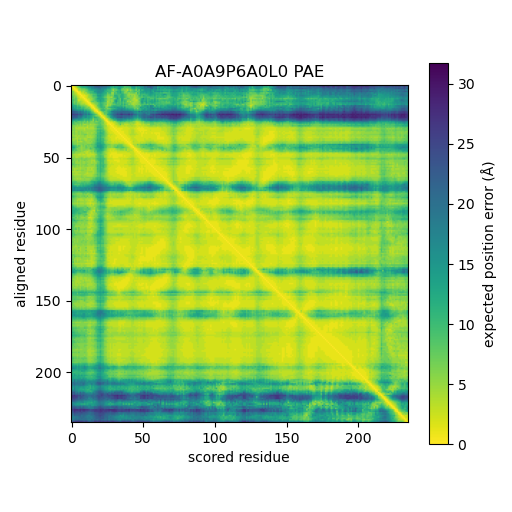9.81 182 ALA A O 1
ATOM 1413 N N . VAL A 1 183 ? -1.340 7.538 13.953 1.00 89.06 183 VAL A N 1
ATOM 1414 C CA . VAL A 1 183 ? -2.587 7.751 14.714 1.00 89.06 183 VAL A CA 1
ATOM 1415 C C . VAL A 1 183 ? -3.510 8.747 14.007 1.00 89.06 183 VAL A C 1
ATOM 1417 O O . VAL A 1 183 ? -4.713 8.526 13.892 1.00 89.06 183 VAL A O 1
ATOM 1420 N N . ARG A 1 184 ? -2.966 9.860 13.499 1.00 92.00 184 ARG A N 1
ATOM 1421 C CA . ARG A 1 184 ? -3.760 10.865 12.773 1.00 92.00 184 ARG A CA 1
ATOM 1422 C C . ARG A 1 184 ? -4.379 10.294 11.504 1.00 92.00 184 ARG A C 1
ATOM 1424 O O . ARG A 1 184 ? -5.536 10.583 11.231 1.00 92.00 184 ARG A O 1
ATOM 1431 N N . TYR A 1 185 ? -3.645 9.474 10.760 1.00 93.38 185 TYR A N 1
ATOM 1432 C CA . TYR A 1 185 ? -4.190 8.832 9.569 1.00 93.38 185 TYR A CA 1
ATOM 1433 C C . TYR A 1 185 ? -5.234 7.766 9.911 1.00 93.38 185 TYR A C 1
ATOM 1435 O O . TYR A 1 185 ? -6.186 7.601 9.152 1.00 93.38 185 TYR A O 1
ATOM 1443 N N . MET A 1 186 ? -5.118 7.099 11.067 1.00 90.88 186 MET A N 1
ATOM 1444 C CA . MET A 1 186 ? -6.180 6.218 11.565 1.00 90.88 186 MET A CA 1
ATOM 1445 C C . MET A 1 186 ? -7.454 7.014 11.857 1.00 90.88 186 MET A C 1
ATOM 1447 O O . MET A 1 186 ? -8.538 6.617 11.447 1.00 90.88 186 MET A O 1
ATOM 1451 N N . ILE A 1 187 ? -7.330 8.178 12.499 1.00 91.31 187 ILE A N 1
ATOM 1452 C CA . ILE A 1 187 ? -8.466 9.078 12.743 1.00 91.31 187 ILE A CA 1
ATOM 1453 C C . ILE A 1 187 ? -9.086 9.560 11.424 1.00 91.31 187 ILE A C 1
ATOM 1455 O O . ILE A 1 187 ? -10.308 9.534 11.296 1.00 91.31 187 ILE A O 1
ATOM 1459 N N . ASP A 1 188 ? -8.270 9.949 10.437 1.00 93.25 188 ASP A N 1
ATOM 1460 C CA . ASP A 1 188 ? -8.751 10.348 9.105 1.00 93.25 188 ASP A CA 1
ATOM 1461 C C . ASP A 1 188 ? -9.533 9.203 8.426 1.00 93.25 188 ASP A C 1
ATOM 1463 O O . ASP A 1 188 ? -10.594 9.442 7.849 1.00 93.25 188 ASP A O 1
ATOM 1467 N N . TYR A 1 189 ? -9.047 7.959 8.528 1.00 92.56 189 TYR A N 1
ATOM 1468 C CA . TYR A 1 189 ? -9.738 6.763 8.028 1.00 92.56 189 TYR A CA 1
ATOM 1469 C C . TYR A 1 189 ? -11.064 6.512 8.759 1.00 92.56 189 TYR A C 1
ATOM 1471 O O . TYR A 1 189 ? -12.093 6.322 8.116 1.00 92.56 189 TYR A O 1
ATOM 1479 N N . LEU A 1 190 ? -11.063 6.548 10.094 1.00 90.94 190 LEU A N 1
ATOM 1480 C CA . LEU A 1 190 ? -12.265 6.346 10.907 1.00 90.94 190 LEU A CA 1
ATOM 1481 C C . LEU A 1 190 ? -13.331 7.410 10.628 1.00 90.94 190 LEU A C 1
ATOM 1483 O O . LEU A 1 190 ? -14.519 7.102 10.589 1.00 90.94 190 LEU A O 1
ATOM 1487 N N . PHE A 1 191 ? -12.921 8.652 10.390 1.00 91.69 191 PHE A N 1
ATOM 1488 C CA . PHE A 1 191 ? -13.836 9.706 9.972 1.00 91.69 191 PHE A CA 1
ATOM 1489 C C . PHE A 1 191 ? -14.405 9.435 8.572 1.00 91.69 191 PHE A C 1
ATOM 1491 O O . PHE A 1 191 ? -15.617 9.508 8.378 1.00 91.69 191 PHE A O 1
ATOM 1498 N N . ALA A 1 192 ? -13.547 9.111 7.600 1.00 92.19 192 ALA A N 1
ATOM 1499 C CA . ALA A 1 192 ? -13.951 8.938 6.206 1.00 92.19 192 ALA A CA 1
ATOM 1500 C C . ALA A 1 192 ? -14.829 7.697 5.974 1.00 92.19 192 ALA A C 1
ATOM 1502 O O . ALA A 1 192 ? -15.799 7.769 5.224 1.00 92.19 192 ALA A O 1
ATOM 1503 N N . GLU A 1 193 ? -14.506 6.577 6.621 1.00 91.44 193 GLU A N 1
ATOM 1504 C CA . GLU A 1 193 ? -15.130 5.276 6.348 1.00 91.44 193 GLU A CA 1
ATOM 1505 C C . GLU A 1 193 ? -16.172 4.872 7.393 1.00 91.44 193 GLU A C 1
ATOM 1507 O O . GLU A 1 193 ? -17.098 4.135 7.070 1.00 91.44 193 GLU A O 1
ATOM 1512 N N . HIS A 1 194 ? -16.051 5.382 8.625 1.00 89.06 194 HIS A N 1
ATOM 1513 C CA . HIS A 1 194 ? -16.905 5.000 9.761 1.00 89.06 194 HIS A CA 1
ATOM 1514 C C . HIS A 1 194 ? -17.656 6.181 10.382 1.00 89.06 194 HIS A C 1
ATOM 1516 O O . HIS A 1 194 ? -18.384 6.000 11.353 1.00 89.06 194 HIS A O 1
ATOM 1522 N N . GLN A 1 195 ? -17.500 7.392 9.829 1.00 90.06 195 GLN A N 1
ATOM 1523 C CA . GLN A 1 195 ? -18.219 8.607 10.241 1.00 90.06 195 GLN A CA 1
ATOM 1524 C C . GLN A 1 195 ? -18.053 8.957 11.733 1.00 90.06 195 GLN A C 1
ATOM 1526 O O . GLN A 1 195 ? -18.870 9.685 12.298 1.00 90.06 195 GLN A O 1
ATOM 1531 N N . LEU A 1 196 ? -16.981 8.474 12.373 1.00 88.81 196 LEU A N 1
ATOM 1532 C CA . LEU A 1 196 ? -16.685 8.785 13.770 1.00 88.81 196 LEU A CA 1
ATOM 1533 C C . LEU A 1 196 ? -16.214 10.232 13.908 1.00 88.81 196 LEU A C 1
ATOM 1535 O O . LEU A 1 196 ? -15.351 10.693 13.156 1.00 88.81 196 LEU A O 1
ATOM 1539 N N . GLY A 1 197 ? -16.726 10.947 14.912 1.00 89.50 197 GLY A N 1
ATOM 1540 C CA . GLY A 1 197 ? -16.229 12.282 15.231 1.00 89.50 197 GLY A CA 1
ATOM 1541 C C . GLY A 1 197 ? -14.757 12.237 15.658 1.00 89.50 197 GLY A C 1
ATOM 1542 O O . GLY A 1 197 ? -14.301 11.261 16.249 1.00 89.50 197 GLY A O 1
ATOM 1543 N N . GLY A 1 198 ? -13.999 13.315 15.425 1.00 86.75 198 GLY A N 1
ATOM 1544 C CA . GLY A 1 198 ? -12.556 13.337 15.721 1.00 86.75 198 GLY A CA 1
ATOM 1545 C C . GLY A 1 198 ? -12.203 12.969 17.172 1.00 86.75 198 GLY A C 1
ATOM 1546 O O . GLY A 1 198 ? -11.214 12.280 17.413 1.00 86.75 198 GLY A O 1
ATOM 1547 N N . THR A 1 199 ? -13.037 13.365 18.140 1.00 88.00 199 THR A N 1
ATOM 1548 C CA . THR A 1 199 ? -12.868 12.991 19.555 1.00 88.00 199 THR A CA 1
ATOM 1549 C C . THR A 1 199 ? -13.126 11.503 19.794 1.00 88.00 199 THR A C 1
ATOM 1551 O O . THR A 1 199 ? -12.371 10.869 20.524 1.00 88.00 199 THR A O 1
ATOM 1554 N N . GLU A 1 200 ? -14.164 10.932 19.181 1.00 87.44 200 GLU A N 1
ATOM 1555 C CA . GLU A 1 200 ? -14.514 9.511 19.318 1.00 87.44 200 GLU A CA 1
ATOM 1556 C C . GLU A 1 200 ? -13.443 8.626 18.689 1.00 87.44 200 GLU A C 1
ATOM 1558 O O . GLU A 1 200 ? -12.948 7.710 19.341 1.00 87.44 200 GLU A O 1
ATOM 1563 N N . ALA A 1 201 ? -13.009 8.965 17.473 1.00 87.12 201 ALA A N 1
ATOM 1564 C CA . ALA A 1 201 ? -11.916 8.288 16.789 1.00 87.12 201 ALA A CA 1
ATOM 1565 C C . ALA A 1 201 ? -10.615 8.339 17.609 1.00 87.12 201 ALA A C 1
ATOM 1567 O O . ALA A 1 201 ? -9.939 7.322 17.758 1.00 87.12 201 ALA A O 1
ATOM 1568 N N . TYR A 1 202 ? -10.285 9.492 18.202 1.00 86.06 202 TYR A N 1
ATOM 1569 C CA . TYR A 1 202 ? -9.114 9.628 19.073 1.00 86.06 202 TYR A CA 1
ATOM 1570 C C . TYR A 1 202 ? -9.219 8.771 20.344 1.00 86.06 202 TYR A C 1
ATOM 1572 O O . TYR A 1 202 ? -8.259 8.093 20.708 1.00 86.06 202 TYR A O 1
ATOM 1580 N N . MET A 1 203 ? -10.378 8.771 21.015 1.00 85.88 203 MET A N 1
ATOM 1581 C CA . MET A 1 203 ? -10.609 7.919 22.190 1.00 85.88 203 MET A CA 1
ATOM 1582 C C . MET A 1 203 ? -10.497 6.436 21.834 1.00 85.88 203 MET A C 1
ATOM 1584 O O . MET A 1 203 ? -9.896 5.670 22.584 1.00 85.88 203 MET A O 1
ATOM 1588 N N . LEU A 1 204 ? -11.034 6.046 20.679 1.00 82.00 204 LEU A N 1
ATOM 1589 C CA . LEU A 1 204 ? -10.983 4.676 20.192 1.00 82.00 204 LEU A CA 1
ATOM 1590 C C . LEU A 1 204 ? -9.545 4.236 19.900 1.00 82.00 204 LEU A C 1
ATOM 1592 O O . LEU A 1 204 ? -9.149 3.154 20.330 1.00 82.00 204 LEU A O 1
ATOM 1596 N N . CYS A 1 205 ? -8.741 5.100 19.272 1.00 81.25 205 CYS A N 1
ATOM 1597 C CA . CYS A 1 205 ? -7.303 4.871 19.114 1.00 81.25 205 CYS A CA 1
ATOM 1598 C C . CYS A 1 205 ? -6.619 4.699 20.481 1.00 81.25 205 CYS A C 1
ATOM 1600 O O . CYS A 1 205 ? -5.871 3.755 20.687 1.00 81.25 205 CYS A O 1
ATOM 1602 N N . GLY A 1 206 ? -6.956 5.521 21.478 1.00 74.06 206 GLY A N 1
ATOM 1603 C CA . GLY A 1 206 ? -6.373 5.408 22.820 1.00 74.06 206 GLY A CA 1
ATOM 1604 C C . GLY A 1 206 ? -6.665 4.098 23.573 1.00 74.06 206 GLY A C 1
ATOM 1605 O O . GLY A 1 206 ? -5.932 3.778 24.507 1.00 74.06 206 GLY A O 1
ATOM 1606 N N . ILE A 1 207 ? -7.717 3.356 23.206 1.00 72.19 207 ILE A N 1
ATOM 1607 C CA . ILE A 1 207 ? -8.155 2.133 23.908 1.00 72.19 207 ILE A CA 1
ATOM 1608 C C . ILE A 1 207 ? -7.850 0.865 23.099 1.00 72.19 207 ILE A C 1
ATOM 1610 O O . ILE A 1 207 ? -7.543 -0.172 23.684 1.00 72.19 207 ILE A O 1
ATOM 1614 N N . ALA A 1 208 ? -7.977 0.931 21.774 1.00 64.44 208 ALA A N 1
ATOM 1615 C CA . ALA A 1 208 ? -7.952 -0.237 20.897 1.00 64.44 208 ALA A CA 1
ATOM 1616 C C . ALA A 1 208 ? -6.689 -0.339 20.026 1.00 64.44 208 ALA A C 1
ATOM 1618 O O . ALA A 1 208 ? -6.565 -1.308 19.274 1.00 64.44 208 ALA A O 1
ATOM 1619 N N . GLU A 1 209 ? -5.792 0.653 20.069 1.00 65.31 209 GLU A N 1
ATOM 1620 C CA . GLU A 1 209 ? -4.585 0.677 19.238 1.00 65.31 209 GLU A CA 1
ATOM 1621 C C . GLU A 1 209 ? -3.460 -0.170 19.828 1.00 65.31 209 GLU A C 1
ATOM 1623 O O . GLU A 1 209 ? -3.094 -0.045 20.997 1.00 65.31 209 GLU A O 1
ATOM 1628 N N . ASP A 1 210 ? -2.873 -0.999 18.974 1.00 69.69 210 ASP A N 1
ATOM 1629 C CA . ASP A 1 210 ? -1.620 -1.697 19.212 1.00 69.69 210 ASP A CA 1
ATOM 1630 C C . ASP A 1 210 ? -0.559 -1.088 18.281 1.00 69.69 210 ASP A C 1
ATOM 1632 O O . ASP A 1 210 ? -0.522 -1.325 17.072 1.00 69.69 210 ASP A O 1
ATOM 1636 N N . LEU A 1 211 ? 0.286 -0.216 18.828 1.00 69.31 211 LEU A N 1
ATOM 1637 C CA . LEU A 1 211 ? 1.343 0.431 18.057 1.00 69.31 211 LEU A CA 1
ATOM 1638 C C . LEU A 1 211 ? 2.502 -0.552 17.865 1.00 69.31 211 LEU A C 1
ATOM 1640 O O . LEU A 1 211 ? 3.151 -0.946 18.838 1.00 69.31 211 LEU A O 1
ATOM 1644 N N . LYS A 1 212 ? 2.830 -0.890 16.613 1.00 70.81 212 LYS A N 1
ATOM 1645 C CA . LYS A 1 212 ? 3.977 -1.761 16.316 1.00 70.81 212 LYS A CA 1
ATOM 1646 C C . LYS A 1 212 ? 5.009 -1.051 15.461 1.00 70.81 212 LYS A C 1
ATOM 1648 O O . LYS A 1 212 ? 4.712 -0.441 14.435 1.00 70.81 212 LYS A O 1
ATOM 1653 N N . LEU A 1 213 ? 6.255 -1.188 15.896 1.00 67.06 213 LEU A N 1
ATOM 1654 C CA . LEU A 1 213 ? 7.424 -0.811 15.123 1.00 67.06 213 LEU A CA 1
ATOM 1655 C C . LEU A 1 213 ? 7.762 -1.950 14.158 1.00 67.06 213 LEU A C 1
ATOM 1657 O O . LEU A 1 213 ? 7.936 -3.091 14.592 1.00 67.06 213 LEU A O 1
ATOM 1661 N N . HIS A 1 214 ? 7.842 -1.645 12.864 1.00 63.59 214 HIS A N 1
ATOM 1662 C CA . HIS A 1 214 ? 8.243 -2.626 11.854 1.00 63.59 214 HIS A CA 1
ATOM 1663 C C . HIS A 1 214 ? 9.745 -2.722 11.734 1.00 63.59 214 HIS A C 1
ATOM 1665 O O . HIS A 1 214 ? 10.315 -3.806 11.826 1.00 63.59 214 HIS A O 1
ATOM 1671 N N . GLU A 1 215 ? 10.365 -1.568 11.520 1.00 60.97 215 GLU A N 1
ATOM 1672 C CA . GLU A 1 215 ? 11.748 -1.509 11.113 1.00 60.97 215 GLU A CA 1
ATOM 1673 C C . GLU A 1 215 ? 12.387 -0.201 11.578 1.00 60.97 215 GLU A C 1
ATOM 1675 O O . GLU A 1 215 ? 11.810 0.883 11.467 1.00 60.97 215 GLU A O 1
ATOM 1680 N N . GLU A 1 216 ? 13.606 -0.323 12.091 1.00 47.69 216 GLU A N 1
ATOM 1681 C CA . GLU A 1 216 ? 14.562 0.769 12.220 1.00 47.69 216 GLU A CA 1
ATOM 1682 C C . GLU A 1 216 ? 15.586 0.573 11.095 1.00 47.69 216 GLU A C 1
ATOM 1684 O O . GLU A 1 216 ? 16.505 -0.239 11.217 1.00 47.69 216 GLU A O 1
ATOM 1689 N N . VAL A 1 217 ? 15.417 1.264 9.964 1.00 48.81 217 VAL A N 1
ATOM 1690 C CA . VAL A 1 217 ? 16.362 1.143 8.838 1.00 48.81 217 VAL A CA 1
ATOM 1691 C C . VAL A 1 217 ? 17.290 2.325 8.774 1.00 48.81 217 VAL A C 1
ATOM 1693 O O . VAL A 1 217 ? 16.903 3.477 8.976 1.00 48.81 217 VAL A O 1
ATOM 1696 N N . ARG A 1 218 ? 18.542 1.999 8.436 1.00 45.25 218 ARG A N 1
ATOM 1697 C CA . ARG A 1 218 ? 19.637 2.901 8.068 1.00 45.25 218 ARG A CA 1
ATOM 1698 C C . ARG A 1 218 ? 19.131 4.242 7.517 1.00 45.25 218 ARG A C 1
ATOM 1700 O O . ARG A 1 218 ? 18.467 4.270 6.486 1.00 45.25 218 ARG A O 1
ATOM 1707 N N . ARG A 1 219 ? 19.602 5.328 8.153 1.00 46.28 219 ARG A N 1
ATOM 1708 C CA . ARG A 1 219 ? 19.285 6.764 7.951 1.00 46.28 219 ARG A CA 1
ATOM 1709 C C . ARG A 1 219 ? 18.240 7.371 8.899 1.00 46.28 219 ARG A C 1
ATOM 1711 O O . ARG A 1 219 ? 17.860 8.511 8.660 1.00 46.28 219 ARG A O 1
ATOM 1718 N N . ASN A 1 220 ? 17.874 6.692 9.992 1.00 52.09 220 ASN A N 1
ATOM 1719 C CA . ASN A 1 220 ? 16.921 7.190 10.993 1.00 52.09 220 ASN A CA 1
ATOM 1720 C C . ASN A 1 220 ? 15.574 7.520 10.342 1.00 52.09 220 ASN A C 1
ATOM 1722 O O . ASN A 1 220 ? 15.195 8.678 10.345 1.00 52.09 220 ASN A O 1
ATOM 1726 N N . VAL A 1 221 ? 14.895 6.554 9.719 1.00 55.78 221 VAL A N 1
ATOM 1727 C CA . VAL A 1 221 ? 13.492 6.707 9.297 1.00 55.78 221 VAL A CA 1
ATOM 1728 C C . VAL A 1 221 ? 12.702 5.567 9.920 1.00 55.78 221 VAL A C 1
ATOM 1730 O O . VAL A 1 221 ? 13.060 4.403 9.746 1.00 55.78 221 VAL A O 1
ATOM 1733 N N . TYR A 1 222 ? 11.657 5.910 10.665 1.00 58.72 222 TYR A N 1
ATOM 1734 C CA . TYR A 1 222 ? 10.790 4.966 11.352 1.00 58.72 222 TYR A CA 1
ATOM 1735 C C . TYR A 1 222 ? 9.531 4.750 10.528 1.00 58.72 222 TYR A C 1
ATOM 1737 O O . TYR A 1 222 ? 8.815 5.708 10.239 1.00 58.72 222 TYR A O 1
ATOM 1745 N N . LEU A 1 223 ? 9.253 3.489 10.197 1.00 58.56 223 LEU A N 1
ATOM 1746 C CA . LEU A 1 223 ? 7.932 3.050 9.769 1.00 58.56 223 LEU A CA 1
ATOM 1747 C C . LEU A 1 223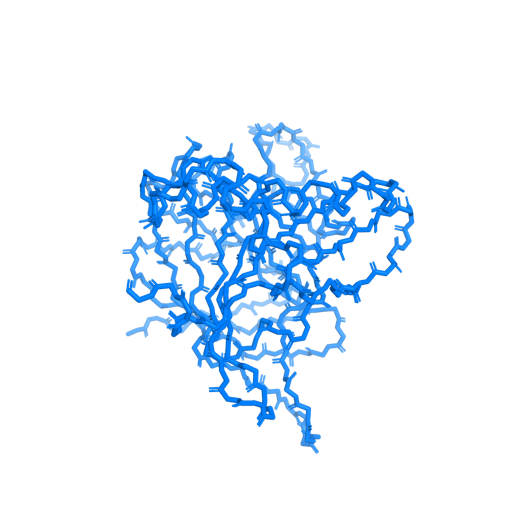 ? 7.238 2.404 10.967 1.00 58.56 223 LEU A C 1
ATOM 1749 O O . LEU A 1 223 ? 7.607 1.323 11.436 1.00 58.56 223 LEU A O 1
ATOM 1753 N N . LEU A 1 224 ? 6.222 3.092 11.462 1.00 59.31 224 LEU A N 1
ATOM 1754 C CA . LEU A 1 224 ? 5.340 2.606 12.514 1.00 59.31 224 LEU A CA 1
ATOM 1755 C C . LEU A 1 224 ? 3.974 2.368 11.907 1.00 59.31 224 LEU A C 1
ATOM 1757 O O . LEU A 1 224 ? 3.534 3.204 11.118 1.00 59.31 224 LEU A O 1
ATOM 1761 N N . HIS A 1 225 ? 3.285 1.308 12.320 1.00 64.00 225 HIS A N 1
ATOM 1762 C CA . HIS A 1 225 ? 1.837 1.296 12.182 1.00 64.00 225 HIS A CA 1
ATOM 1763 C C . HIS A 1 225 ? 1.132 1.472 13.509 1.00 64.00 225 HIS A C 1
ATOM 1765 O O . HIS A 1 225 ? 1.597 0.995 14.545 1.00 64.00 225 HIS A O 1
ATOM 1771 N N . ALA A 1 226 ? -0.017 2.127 13.428 1.00 56.00 226 ALA A N 1
ATOM 1772 C CA . ALA A 1 226 ? -1.100 1.989 14.378 1.00 56.00 226 ALA A CA 1
ATOM 1773 C C . ALA A 1 226 ? -1.926 0.779 13.919 1.00 56.00 226 ALA A C 1
ATOM 1775 O O . ALA A 1 226 ? -2.557 0.826 12.858 1.00 56.00 226 ALA A O 1
ATOM 1776 N N . LEU A 1 227 ? -1.858 -0.341 14.640 1.00 60.03 227 LEU A N 1
ATOM 1777 C CA . LEU A 1 227 ? -2.774 -1.455 14.414 1.00 60.03 227 LEU A CA 1
ATOM 1778 C C . LEU A 1 227 ? -4.055 -1.106 15.167 1.00 60.03 227 LEU A C 1
ATOM 1780 O O . LEU A 1 227 ? -4.025 -1.100 16.397 1.00 60.03 227 LEU A O 1
ATOM 1784 N N . THR A 1 228 ? -5.169 -0.812 14.490 1.00 56.97 228 THR A N 1
ATOM 1785 C CA . THR A 1 228 ? -6.369 -0.431 15.249 1.00 56.97 228 THR A CA 1
ATOM 1786 C C . THR A 1 228 ? -7.667 -0.971 14.681 1.00 56.97 228 THR A C 1
ATOM 1788 O O . THR A 1 228 ? -8.035 -0.718 13.539 1.00 56.97 228 THR A O 1
ATOM 1791 N N . LEU A 1 229 ? -8.368 -1.643 15.599 1.00 57.44 229 LEU A N 1
ATOM 1792 C CA . LEU A 1 229 ? -9.717 -2.200 15.554 1.00 57.44 229 LEU A CA 1
ATOM 1793 C C . LEU A 1 229 ? -9.869 -3.421 14.663 1.00 57.44 229 LEU A C 1
ATOM 1795 O O . LEU A 1 229 ? -9.755 -3.370 13.441 1.00 57.44 229 LEU A O 1
ATOM 1799 N N . THR A 1 230 ? -10.226 -4.525 15.319 1.00 60.06 230 THR A N 1
ATOM 1800 C CA . THR A 1 230 ? -10.869 -5.636 14.630 1.00 60.06 230 THR A CA 1
ATOM 1801 C C . THR A 1 230 ? -12.049 -5.059 13.853 1.00 60.06 230 THR A C 1
ATOM 1803 O O . THR A 1 230 ? -12.809 -4.290 14.449 1.00 60.06 230 THR A O 1
ATOM 1806 N N . GLN A 1 231 ? -12.245 -5.407 12.580 1.00 60.28 231 GLN A N 1
ATOM 1807 C CA . GLN A 1 231 ? -13.397 -4.902 11.810 1.00 60.28 231 GLN A CA 1
ATOM 1808 C C . GLN A 1 231 ? -14.744 -5.117 12.534 1.00 60.28 231 GLN A C 1
ATOM 1810 O O . GLN A 1 231 ? -15.672 -4.340 12.356 1.00 60.28 231 GLN A O 1
ATOM 1815 N N . ARG A 1 232 ? -14.832 -6.096 13.446 1.00 61.06 232 ARG A N 1
ATOM 1816 C CA . ARG A 1 232 ? -15.984 -6.309 14.342 1.00 61.06 232 ARG A CA 1
ATOM 1817 C C . ARG A 1 232 ? -16.315 -5.132 15.267 1.00 61.06 232 ARG A C 1
ATOM 1819 O O . ARG A 1 232 ? -17.464 -4.991 15.665 1.00 61.06 232 ARG A O 1
ATOM 1826 N N . CYS A 1 233 ? -15.331 -4.322 15.649 1.00 60.97 233 CYS A N 1
ATOM 1827 C CA . CYS A 1 233 ? -15.536 -3.136 16.486 1.00 60.97 233 CYS A CA 1
ATOM 1828 C C . CYS A 1 233 ? -16.095 -1.942 15.699 1.00 60.97 233 CYS A C 1
ATOM 1830 O O . CYS A 1 233 ? -16.478 -0.952 16.313 1.00 60.97 233 CYS A O 1
ATOM 1832 N N . LEU A 1 234 ? -16.111 -2.030 14.368 1.00 64.94 234 LEU A N 1
ATOM 1833 C CA . LEU A 1 234 ? -16.493 -0.972 13.433 1.00 64.94 234 LEU A CA 1
ATOM 1834 C C . LEU A 1 234 ? -17.829 -1.285 12.728 1.00 64.94 234 LEU A C 1
ATOM 1836 O O . LEU A 1 234 ? -18.013 -0.885 11.587 1.00 64.94 234 LEU A O 1
ATOM 1840 N N . GLY A 1 235 ? -18.684 -2.082 13.386 1.00 53.06 235 GLY A N 1
ATOM 1841 C CA . GLY A 1 235 ? -19.875 -2.730 12.814 1.00 53.06 235 GLY A CA 1
ATOM 1842 C C . GLY A 1 235 ? -20.826 -1.844 12.020 1.00 53.06 235 GLY A C 1
ATOM 1843 O O . GLY A 1 235 ? -20.942 -0.642 12.339 1.00 53.06 235 GLY A O 1
#

Organism: Pleurotus eryngii (NCBI:txid5323)

Sequence (235 aa):
MPIHSVRRSQNHLAWNKSYNSYSLIIRPVVYAQSGDTIALDCLDCVPVHIEDALPGDTLWVDVLEIETGIKLPLRPFPGEMGVAAGKEGAFWTSPPYNTGGNLDTKYLHAGSTLYLPIEAEGALFLIGVRHTPIHVKARLAICKDKPYTKTPHYTTTEAVSREDYYCTTGIDSDIKTATRAAVRYMIDYLFAEHQLGGTEAYMLCGIAEDLKLHEEVRRNVYLLHALTLTQRCLG

Radius of gyration: 17.19 Å; Cα contacts (8 Å, |Δi|>4): 636; chains: 1; bounding box: 40×39×46 Å

Solvent-accessible surface area (backbone atoms only — not comparable to full-atom values): 12126 Å² total; per-residue (Å²): 130,67,75,47,85,57,55,78,91,60,38,42,69,50,43,34,48,54,99,54,94,88,53,82,69,60,68,62,80,43,78,40,52,66,67,37,58,47,36,38,53,24,63,35,22,38,35,30,29,30,59,92,35,42,59,68,31,26,40,36,39,36,30,64,44,68,46,60,93,64,95,58,103,66,76,65,44,55,27,27,42,27,30,30,62,67,56,80,44,74,43,56,37,65,61,60,48,51,27,22,15,42,60,53,38,75,65,50,21,61,74,12,36,40,36,30,29,22,40,21,71,26,26,44,32,31,45,16,24,92,85,59,58,32,39,40,29,35,34,38,31,73,39,75,93,48,81,56,48,69,25,41,29,35,38,29,64,43,90,83,82,66,42,43,33,45,32,24,36,7,77,28,65,45,61,68,60,6,48,54,41,4,50,50,40,42,34,44,41,35,33,75,78,65,69,39,52,73,68,57,32,49,52,48,48,75,74,52,48,50,76,43,80,56,49,87,45,89,85,57,42,29,45,26,33,31,37,42,46,45,57,79,79,69,113

Nearest PDB structures (foldseek):
  2f4l-assembly1_B  TM=8.286E-01  e=1.785E-16  Thermotoga maritima MSB8
  2f4l-assembly1_A  TM=8.280E-01  e=3.407E-16  Thermotoga maritima MSB8
  2f4l-assembly2_C  TM=8.197E-01  e=6.506E-16  Thermotoga maritima MSB8
  3b9t-assembly2_D  TM=8.460E-01  e=3.182E-15  Methylobacillus flagellatus KT
  2ii1-assembly2_B  TM=7.910E-01  e=1.667E-15  Halalkalibacterium halodurans

InterPro domains:
  IPR004304 Acetamidase/Formamidase [PF03069] (87-131)
  IPR004304 Acetamidase/Formamidase [PTHR31891] (68-131)